Protein AF-A0A3M1EMV0-F1 (afdb_monomer)

Sequence (350 aa):
ATLHHLHGFPYIPGSSVKGLLHHFAEMEWMAETMAKLPEPTSLGEEPPEILKEAIEAASLVWTLFGSLVVERAKLKNGSLLGPKGPRERLTPWKERIKEEKLHEQEPWQGVYADLVRLLDTNRGAALTCFDAVPTKAAIQAGMLECDILNPHYPEYYRKEGAGISPSDTENPTPIYFLAVKPGVTFEFRFKLRDDDIHNGTPKNWSREALLEQVEAWLARALSEWGIGGKTSAGYGYFDPPHPVGQKGTPPGARKAKGTDPAGRMERKPPATPAEEARAILPPGLAPSELAQRIDRAPEYPEAVQREIARLFRVHYSQEVKKWRKKKEKPNVAKRLAWVERFSEGGEHDA

Secondary structure (DSSP, 8-state):
-EEPTTT--EEB-HHHHHHHHHHHIIIIITHHHHHH----SS--SS--HHHHHHHHHHHHHHHHHSSPPP-PPBPTTSPBPSS--HHHHHHHHHHHHHHTTGGGSTTHHHHHHHHHHHHH-----SEEEPPBEE-HHHHHH--EEEEEE--S-HHHHHSTTS-PPP-TTSPP--EEEEEEPTT--EE--EEE-HHHHTTTS-TT--HHHHHHHHHHHHHHHHHHT--SS-GGGT-S--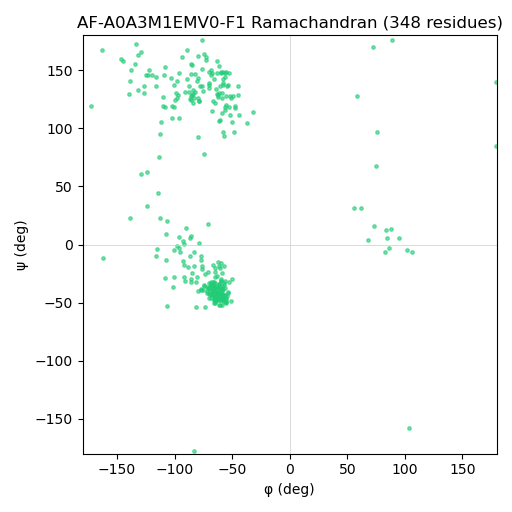PPPPPTTS-PPPP-----SS--S--------PPPHHHHHHHHS-TT--HHHHHHHHHHGGGS-HHHHHHHHHHHHHH-HHHHHHHHTTTTSHHHHHHHHHHHHHHSS-S---

Mean predicted aligned error: 16.43 Å

Radius of gyration: 32.44 Å; Cα contacts (8 Å, |Δi|>4): 393; chains: 1; bounding box: 50×83×92 Å

Solvent-accessible surface area (backbone atoms only — not comparable to full-atom values): 20887 Å² total; per-residue (Å²): 96,49,64,38,92,90,74,67,48,60,29,39,55,14,66,57,54,43,51,51,41,53,51,41,48,48,63,59,70,37,34,64,54,54,68,70,47,74,82,73,83,78,86,66,89,63,84,55,66,59,56,53,55,39,50,45,57,49,31,43,49,27,30,38,60,13,40,63,84,80,76,62,56,68,43,98,86,69,48,64,55,75,80,83,48,64,60,70,64,50,46,54,47,49,51,46,38,54,74,72,59,35,48,86,34,86,70,40,29,62,57,40,52,52,43,45,50,58,74,74,46,75,55,82,40,22,50,45,48,44,59,26,35,56,38,72,70,36,63,74,70,62,45,70,42,82,44,76,47,63,50,60,42,64,64,38,73,72,46,71,86,74,83,63,73,81,52,97,81,53,79,63,56,80,42,76,45,83,39,74,47,88,92,62,52,66,46,78,48,72,48,73,44,75,81,46,50,81,79,42,49,53,93,88,65,50,74,65,56,50,51,52,50,51,50,53,47,43,35,47,38,30,51,76,63,31,53,65,68,59,36,94,79,70,35,45,60,42,77,68,80,65,65,92,90,56,82,72,72,79,76,75,77,75,74,68,96,55,88,78,83,76,73,73,68,73,76,66,72,79,67,48,42,66,54,50,20,42,69,72,58,51,84,89,64,55,73,71,57,49,52,54,49,60,71,52,38,81,80,50,60,68,68,28,35,29,36,36,28,44,46,46,55,70,73,35,49,69,56,53,54,54,42,62,78,42,41,88,40,69,72,46,35,54,52,51,53,51,36,53,69,36,47,76,82,74,91,84,82,133

pLDDT: mean 80.77, std 17.33, range [25.69, 97.0]

Structure (mmCIF, N/CA/C/O backbone):
data_AF-A0A3M1EMV0-F1
#
_entry.id   AF-A0A3M1EMV0-F1
#
loop_
_atom_site.group_PDB
_atom_site.id
_atom_site.type_symbol
_atom_site.label_atom_id
_atom_site.label_alt_id
_atom_site.label_comp_id
_atom_site.label_asym_id
_atom_site.label_entity_id
_atom_site.label_seq_id
_atom_site.pdbx_PDB_ins_code
_atom_site.Cartn_x
_atom_site.Cartn_y
_atom_site.Cartn_z
_atom_site.occupancy
_atom_site.B_iso_or_equiv
_atom_site.auth_seq_id
_atom_site.auth_comp_id
_atom_site.auth_asym_id
_atom_site.auth_atom_id
_atom_site.pdbx_PDB_model_num
ATOM 1 N N . ALA A 1 1 ? -11.358 -2.757 9.753 1.00 63.75 1 ALA A N 1
ATOM 2 C CA . ALA A 1 1 ? -11.333 -4.217 9.957 1.00 63.75 1 ALA A CA 1
ATOM 3 C C . ALA A 1 1 ? -12.734 -4.765 9.729 1.00 63.75 1 ALA A C 1
ATOM 5 O O . ALA A 1 1 ? -13.696 -4.058 10.018 1.00 63.75 1 ALA A O 1
ATOM 6 N N . THR A 1 2 ? -12.839 -5.973 9.188 1.00 80.19 2 THR A N 1
ATOM 7 C CA . THR A 1 2 ? -14.110 -6.687 8.984 1.00 80.19 2 THR A CA 1
ATOM 8 C C . THR A 1 2 ? -14.322 -7.634 10.159 1.00 80.19 2 THR A C 1
ATOM 10 O O . THR A 1 2 ? -13.345 -8.131 10.710 1.00 80.19 2 THR A O 1
ATOM 13 N N . LEU A 1 3 ? -15.561 -7.892 10.576 1.00 85.06 3 LEU A N 1
ATOM 14 C CA . LEU A 1 3 ? -15.829 -8.884 11.621 1.00 85.06 3 LEU A CA 1
ATOM 15 C C . LEU A 1 3 ? -15.910 -10.286 11.012 1.00 85.06 3 LEU A C 1
ATOM 17 O O . LEU A 1 3 ? -16.589 -10.498 10.008 1.00 85.06 3 LEU A O 1
ATOM 21 N N . HIS A 1 4 ? -15.230 -11.249 11.629 1.00 85.56 4 HIS A N 1
ATOM 22 C CA . HIS A 1 4 ? -15.294 -12.647 11.235 1.00 85.56 4 HIS A CA 1
ATOM 23 C C . HIS A 1 4 ? -16.712 -13.177 11.460 1.00 85.56 4 HIS A C 1
ATOM 25 O O . HIS A 1 4 ? -17.206 -13.186 12.587 1.00 85.56 4 HIS A O 1
ATOM 31 N N . HIS A 1 5 ? -17.349 -13.666 10.399 1.00 82.94 5 HIS A N 1
ATOM 32 C CA . HIS A 1 5 ? -18.777 -13.992 10.386 1.00 82.94 5 HIS A CA 1
ATOM 33 C C . HIS A 1 5 ? -19.220 -15.012 11.455 1.00 82.94 5 HIS A C 1
ATOM 35 O O . HIS A 1 5 ? -20.326 -14.896 11.968 1.00 82.94 5 HIS A O 1
ATOM 41 N N . LEU A 1 6 ? -18.370 -15.982 11.825 1.00 85.19 6 LEU A N 1
ATOM 42 C CA . LEU A 1 6 ? -18.696 -16.976 12.869 1.00 85.19 6 LEU A CA 1
ATOM 43 C C . LEU A 1 6 ? -18.279 -16.577 14.284 1.00 85.19 6 LEU A C 1
ATOM 45 O O . LEU A 1 6 ? -18.886 -17.014 15.254 1.00 85.19 6 LEU A O 1
ATOM 49 N N . HIS A 1 7 ? -17.197 -15.814 14.413 1.00 83.81 7 HIS A N 1
ATOM 50 C CA . HIS A 1 7 ? -16.496 -15.653 15.691 1.00 83.81 7 HIS A CA 1
ATOM 51 C C . HIS A 1 7 ? -16.538 -14.216 16.210 1.00 83.81 7 HIS A C 1
ATOM 53 O O . HIS A 1 7 ? -16.127 -13.963 17.337 1.00 83.81 7 HIS A O 1
ATOM 59 N N . GLY A 1 8 ? -17.001 -13.267 15.393 1.00 84.62 8 GLY A N 1
ATOM 60 C CA . GLY A 1 8 ? -17.169 -11.869 15.772 1.00 84.62 8 GLY A CA 1
ATOM 61 C C . GLY A 1 8 ? -15.869 -11.106 16.034 1.00 84.62 8 GLY A C 1
ATOM 62 O O . GLY A 1 8 ? -15.935 -9.941 16.413 1.00 84.62 8 GLY A O 1
ATOM 63 N N . PHE A 1 9 ? -14.688 -11.707 15.837 1.00 88.38 9 PHE A N 1
ATOM 64 C CA . PHE A 1 9 ? -13.423 -10.987 15.979 1.00 88.38 9 PHE A CA 1
ATOM 65 C C . PHE A 1 9 ? -13.122 -10.142 14.730 1.00 88.38 9 PHE A C 1
ATOM 67 O O . PHE A 1 9 ? -13.410 -10.579 13.615 1.00 88.38 9 PHE A O 1
ATOM 74 N N . PRO A 1 10 ? -12.534 -8.945 14.875 1.00 91.56 10 PRO A N 1
ATOM 75 C CA . PRO A 1 10 ? -12.084 -8.140 13.758 1.00 91.56 10 PRO A CA 1
ATOM 76 C C . PRO A 1 10 ? -10.869 -8.794 13.095 1.00 91.56 10 PRO A C 1
ATOM 78 O O . PRO A 1 10 ? -9.926 -9.185 13.774 1.00 91.56 10 PRO A O 1
ATOM 81 N N . TYR A 1 11 ? -10.864 -8.866 11.771 1.00 93.25 11 TYR A N 1
ATOM 82 C CA . TYR A 1 11 ? -9.719 -9.277 10.965 1.00 93.25 11 TYR A CA 1
ATOM 83 C C . TYR A 1 11 ? -9.498 -8.288 9.816 1.00 93.25 11 TYR A C 1
ATOM 85 O O . TYR A 1 11 ? -10.371 -7.473 9.481 1.00 93.25 11 TYR A O 1
ATOM 93 N N . ILE A 1 12 ? -8.308 -8.330 9.224 1.00 94.62 12 ILE A N 1
ATOM 94 C CA . ILE A 1 12 ? -7.968 -7.543 8.039 1.00 94.62 12 ILE A CA 1
ATOM 95 C C . ILE A 1 12 ? -7.845 -8.514 6.865 1.00 94.62 12 ILE A C 1
ATOM 97 O O . ILE A 1 12 ? -6.995 -9.402 6.929 1.00 94.62 12 ILE A O 1
ATOM 101 N N . PRO A 1 13 ? -8.658 -8.367 5.805 1.00 95.00 13 PRO A N 1
ATOM 102 C CA . PRO A 1 13 ? -8.586 -9.262 4.659 1.00 95.00 13 PRO A CA 1
ATOM 103 C C . PRO A 1 13 ? -7.197 -9.271 4.016 1.00 95.00 13 PRO A C 1
ATOM 105 O O . PRO A 1 13 ? -6.598 -8.212 3.805 1.00 95.00 13 PRO A O 1
ATOM 108 N N . GLY A 1 14 ? -6.711 -10.448 3.626 1.00 94.81 14 GLY A N 1
ATOM 109 C CA . GLY A 1 14 ? -5.419 -10.601 2.954 1.00 94.81 14 GLY A CA 1
ATOM 110 C C . GLY A 1 14 ? -5.343 -9.825 1.636 1.00 94.81 14 GLY A C 1
ATOM 111 O O . GLY A 1 14 ? -4.287 -9.309 1.275 1.00 94.81 14 GLY A O 1
ATOM 112 N N . SER A 1 15 ? -6.477 -9.640 0.953 1.00 93.19 15 SER A N 1
ATOM 113 C CA . SER A 1 15 ? -6.584 -8.768 -0.223 1.00 93.19 15 SER A CA 1
ATOM 114 C C . SER A 1 15 ? -6.337 -7.293 0.106 1.00 93.19 15 SER A C 1
ATOM 116 O O . SER A 1 15 ? -5.680 -6.607 -0.674 1.00 93.19 15 SER A O 1
ATOM 118 N N . SER A 1 16 ? -6.798 -6.808 1.264 1.00 94.00 16 SER A N 1
ATOM 119 C CA . SER A 1 16 ? -6.518 -5.448 1.738 1.00 94.00 16 SER A CA 1
ATOM 120 C C . SER A 1 16 ? -5.042 -5.274 2.083 1.00 94.00 16 SER A C 1
ATOM 122 O O . SER A 1 16 ? -4.447 -4.271 1.700 1.00 94.00 16 SER A O 1
ATOM 124 N N . VAL A 1 17 ? -4.437 -6.268 2.745 1.00 95.44 17 VAL A N 1
ATOM 125 C CA . VAL A 1 17 ? -2.995 -6.271 3.048 1.00 95.44 17 VAL A CA 1
ATOM 126 C C . VAL A 1 17 ? -2.177 -6.236 1.757 1.00 95.44 17 VAL A C 1
ATOM 128 O O . VAL A 1 17 ? -1.282 -5.407 1.613 1.00 95.44 17 VAL A O 1
ATOM 131 N N . LYS A 1 18 ? -2.526 -7.087 0.786 1.00 94.75 18 LYS A N 1
ATOM 132 C CA . LYS A 1 18 ? -1.860 -7.130 -0.519 1.00 94.75 18 LYS A CA 1
ATOM 133 C C . LYS A 1 18 ? -2.026 -5.825 -1.294 1.00 94.75 18 LYS A C 1
ATOM 135 O O . LYS A 1 18 ? -1.063 -5.363 -1.891 1.00 94.75 18 LYS A O 1
ATOM 140 N N . GLY A 1 19 ? -3.222 -5.236 -1.285 1.00 92.75 19 GLY A N 1
ATOM 141 C CA . GLY A 1 19 ? -3.496 -3.960 -1.946 1.00 92.75 19 GLY A CA 1
ATOM 142 C C . GLY A 1 19 ? -2.676 -2.812 -1.360 1.00 92.75 19 GLY A C 1
ATOM 143 O O . GLY A 1 19 ? -2.064 -2.062 -2.116 1.00 92.75 19 GLY A O 1
ATOM 144 N N . LEU A 1 20 ? -2.601 -2.725 -0.026 1.00 93.62 20 LEU A N 1
ATOM 145 C CA . LEU A 1 20 ? -1.760 -1.747 0.667 1.00 93.62 20 LEU A CA 1
ATOM 146 C C . LEU A 1 20 ? -0.286 -1.911 0.280 1.00 93.62 20 LEU A C 1
ATOM 148 O O . LEU A 1 20 ? 0.353 -0.949 -0.133 1.00 93.62 20 LEU A O 1
ATOM 152 N N . LEU A 1 21 ? 0.230 -3.137 0.392 1.00 94.62 21 LEU A N 1
ATOM 153 C CA . LEU A 1 21 ? 1.616 -3.465 0.064 1.00 94.62 21 LEU A CA 1
ATOM 154 C C . LEU A 1 21 ? 1.970 -3.133 -1.384 1.00 94.62 21 LEU A C 1
ATOM 156 O O . LEU A 1 21 ? 3.014 -2.543 -1.639 1.00 94.62 21 LEU A O 1
ATOM 160 N N . HIS A 1 22 ? 1.096 -3.499 -2.320 1.00 93.81 22 HIS A N 1
ATOM 161 C CA . HIS A 1 22 ? 1.298 -3.242 -3.739 1.00 93.81 22 HIS A CA 1
ATOM 162 C C . HIS A 1 22 ? 1.362 -1.738 -4.021 1.00 93.81 22 HIS A C 1
ATOM 164 O O . HIS A 1 22 ? 2.284 -1.271 -4.683 1.00 93.81 22 HIS A O 1
ATOM 170 N N . HIS A 1 23 ? 0.426 -0.970 -3.456 1.00 91.38 23 HIS A N 1
ATOM 171 C CA . HIS A 1 23 ? 0.399 0.478 -3.633 1.00 91.38 23 HIS A CA 1
ATOM 172 C C . HIS A 1 23 ? 1.625 1.158 -3.005 1.00 91.38 23 HIS A C 1
ATOM 174 O O . HIS A 1 23 ? 2.228 2.033 -3.626 1.00 91.38 23 HIS A O 1
ATOM 180 N N . PHE A 1 24 ? 2.036 0.714 -1.814 1.00 93.00 24 PHE A N 1
ATOM 181 C CA . PHE A 1 24 ? 3.231 1.220 -1.140 1.00 93.00 24 PHE A CA 1
ATOM 182 C C . PHE A 1 24 ? 4.506 0.929 -1.943 1.00 93.00 24 PHE A C 1
ATOM 184 O O . PHE A 1 24 ? 5.337 1.817 -2.134 1.00 93.00 24 PHE A O 1
ATOM 191 N N . ALA A 1 25 ? 4.649 -0.291 -2.469 1.00 93.25 25 ALA A N 1
ATOM 192 C CA . ALA A 1 25 ? 5.806 -0.675 -3.272 1.00 93.25 25 ALA A CA 1
ATOM 193 C C . ALA A 1 25 ? 5.963 0.209 -4.526 1.00 93.25 25 ALA A C 1
ATOM 195 O O . ALA A 1 25 ? 7.070 0.595 -4.894 1.00 93.25 25 ALA A O 1
ATOM 196 N N . GLU A 1 26 ? 4.864 0.589 -5.170 1.00 91.50 26 GLU A N 1
ATOM 197 C CA . GLU A 1 26 ? 4.943 1.430 -6.364 1.00 91.50 26 GLU A CA 1
ATOM 198 C C . GLU A 1 26 ? 5.148 2.913 -6.083 1.00 91.50 26 GLU A C 1
ATOM 200 O O . GLU A 1 26 ? 5.864 3.580 -6.830 1.00 91.50 26 GLU A O 1
ATOM 205 N N . MET A 1 27 ? 4.486 3.447 -5.056 1.00 88.38 27 MET A N 1
ATOM 206 C CA . MET A 1 27 ? 4.477 4.893 -4.827 1.00 88.38 27 MET A CA 1
ATOM 207 C C . MET A 1 27 ? 5.591 5.364 -3.903 1.00 88.38 27 MET A C 1
ATOM 209 O O . MET A 1 27 ? 6.003 6.508 -4.033 1.00 88.38 27 MET A O 1
ATOM 213 N N . GLU A 1 28 ? 6.071 4.522 -2.986 1.00 88.69 28 GLU A N 1
ATOM 214 C CA . GLU A 1 28 ? 7.132 4.893 -2.039 1.00 88.69 28 GLU A CA 1
ATOM 215 C C . GLU A 1 28 ? 8.451 4.232 -2.411 1.00 88.69 28 GLU A C 1
ATOM 217 O O . GLU A 1 28 ? 9.461 4.908 -2.583 1.00 88.69 28 GLU A O 1
ATOM 222 N N . TRP A 1 29 ? 8.456 2.909 -2.586 1.00 86.88 29 TRP A N 1
ATOM 223 C CA . TRP A 1 29 ? 9.703 2.194 -2.861 1.00 86.88 29 TRP A CA 1
ATOM 224 C C . TRP A 1 29 ? 10.279 2.533 -4.239 1.00 86.88 29 TRP A C 1
ATOM 226 O O . TRP A 1 29 ? 11.465 2.829 -4.359 1.00 86.88 29 TRP A O 1
ATOM 236 N N . MET A 1 30 ? 9.445 2.547 -5.280 1.00 90.38 30 MET A N 1
ATOM 237 C CA . MET A 1 30 ? 9.899 2.897 -6.628 1.00 90.38 30 MET A CA 1
ATOM 238 C C . MET A 1 30 ? 9.953 4.408 -6.884 1.00 90.38 30 MET A C 1
ATOM 240 O O . MET A 1 30 ? 10.425 4.805 -7.950 1.00 90.38 30 MET A O 1
ATOM 244 N N . ALA A 1 31 ? 9.479 5.258 -5.962 1.00 88.31 31 ALA A N 1
ATOM 245 C CA . ALA A 1 31 ? 9.294 6.688 -6.223 1.00 88.31 31 ALA A CA 1
ATOM 246 C C . ALA A 1 31 ? 10.590 7.384 -6.635 1.00 88.31 31 ALA A C 1
ATOM 248 O O . ALA A 1 31 ? 10.596 8.129 -7.614 1.00 88.31 31 ALA A O 1
ATOM 249 N N . GLU A 1 32 ? 11.684 7.134 -5.915 1.00 88.88 32 GLU A N 1
ATOM 250 C CA . GLU A 1 32 ? 12.967 7.778 -6.192 1.00 88.88 32 GLU A CA 1
ATOM 251 C C . GLU A 1 32 ? 13.523 7.354 -7.558 1.00 88.88 32 GLU A C 1
ATOM 253 O O . GLU A 1 32 ? 13.847 8.209 -8.385 1.00 88.88 32 GLU A O 1
ATOM 258 N N . THR A 1 33 ? 13.571 6.046 -7.827 1.00 90.62 33 THR A N 1
ATOM 259 C CA . THR A 1 33 ? 14.022 5.485 -9.112 1.00 90.62 33 THR A CA 1
ATOM 260 C C . THR A 1 33 ? 13.188 6.028 -10.270 1.00 90.62 33 THR A C 1
ATOM 262 O O . THR A 1 33 ? 13.716 6.501 -11.275 1.00 90.62 33 THR A O 1
ATOM 265 N N . MET A 1 34 ? 11.866 6.038 -10.102 1.00 91.62 34 MET A N 1
ATOM 266 C CA . MET A 1 34 ? 10.928 6.510 -11.114 1.00 91.62 34 MET A CA 1
ATOM 267 C C . MET A 1 34 ? 10.988 8.026 -11.316 1.00 91.62 34 MET A C 1
ATOM 269 O O . MET A 1 34 ? 10.800 8.500 -12.436 1.00 91.62 34 MET A O 1
ATOM 273 N N . ALA A 1 35 ? 11.266 8.805 -10.270 1.00 89.44 35 ALA A N 1
ATOM 274 C CA . ALA A 1 35 ? 11.426 10.253 -10.373 1.00 89.44 35 ALA A CA 1
ATOM 275 C C . ALA A 1 35 ? 12.689 10.651 -11.148 1.00 89.44 35 ALA A C 1
ATOM 277 O O . ALA A 1 35 ? 12.659 11.655 -11.861 1.00 89.44 35 ALA A O 1
ATOM 278 N N . LYS A 1 36 ? 13.768 9.865 -11.031 1.00 91.94 36 LYS A N 1
ATOM 279 C CA . LYS A 1 36 ? 15.035 10.080 -11.748 1.00 91.94 36 LYS A CA 1
ATOM 280 C C . LYS A 1 36 ? 14.977 9.675 -13.224 1.00 91.94 36 LYS A C 1
ATOM 282 O O . LYS A 1 36 ? 15.798 10.159 -13.998 1.00 91.94 36 LYS A O 1
ATOM 287 N N . LEU A 1 37 ? 14.033 8.817 -13.620 1.00 93.62 37 LEU A N 1
ATOM 288 C CA . LEU A 1 37 ? 13.864 8.383 -15.008 1.00 93.62 37 LEU A CA 1
ATOM 289 C C . LEU A 1 37 ? 13.386 9.557 -15.891 1.00 93.62 37 LEU A C 1
ATOM 291 O O . LEU A 1 37 ? 12.269 10.049 -15.681 1.00 93.62 37 LEU A O 1
ATOM 295 N N . PRO A 1 38 ? 14.189 10.015 -16.874 1.00 92.50 38 PRO A N 1
ATOM 296 C CA . PRO A 1 38 ? 13.786 11.100 -17.760 1.00 92.50 38 PRO A CA 1
ATOM 297 C C . PRO A 1 38 ? 12.750 10.635 -18.793 1.00 92.50 38 PRO A C 1
ATOM 299 O O . PRO A 1 38 ? 12.573 9.441 -19.041 1.00 92.50 38 PRO A O 1
ATOM 302 N N . GLU A 1 39 ? 12.076 11.598 -19.420 1.00 92.69 39 GLU A N 1
ATOM 303 C CA . GLU A 1 39 ? 11.240 11.327 -20.593 1.00 92.69 39 GLU A CA 1
ATOM 304 C C . GLU A 1 39 ? 12.138 10.975 -21.802 1.00 92.69 39 GLU A C 1
ATOM 306 O O . GLU A 1 39 ? 13.158 11.640 -22.016 1.00 92.69 39 GLU A O 1
ATOM 311 N N . PRO A 1 40 ? 11.783 9.961 -22.610 1.00 92.69 40 PRO A N 1
ATOM 312 C CA . PRO A 1 40 ? 12.602 9.505 -23.730 1.00 92.69 40 PRO A CA 1
ATOM 313 C C . PRO A 1 40 ? 12.427 10.412 -24.957 1.00 92.69 40 PRO A C 1
ATOM 315 O O . PRO A 1 40 ? 11.523 10.224 -25.778 1.00 92.69 40 PRO A O 1
ATOM 318 N N . THR A 1 41 ? 13.296 11.418 -25.078 1.00 88.38 41 THR A N 1
ATOM 319 C CA . THR A 1 41 ? 13.307 12.363 -26.208 1.00 88.38 41 THR A CA 1
ATOM 320 C C . THR A 1 41 ? 14.017 11.803 -27.440 1.00 88.38 41 THR A C 1
ATOM 322 O O . THR A 1 41 ? 13.422 11.781 -28.513 1.00 88.38 41 THR A O 1
ATOM 325 N N . SER A 1 42 ? 15.259 11.344 -27.286 1.00 84.50 42 SER A N 1
ATOM 326 C CA . SER A 1 42 ? 16.059 10.688 -28.329 1.00 84.50 42 SER A CA 1
ATOM 327 C C . SER A 1 42 ? 16.816 9.515 -27.723 1.00 84.50 42 SER A C 1
ATOM 329 O O . SER A 1 42 ? 17.487 9.697 -26.700 1.00 84.50 42 SER A O 1
ATOM 331 N N . LEU A 1 43 ? 16.721 8.336 -28.333 1.00 90.19 43 LEU A N 1
ATOM 332 C CA . LEU A 1 43 ? 17.426 7.153 -27.849 1.00 90.19 43 LEU A CA 1
ATOM 333 C C . LEU A 1 43 ? 18.840 7.089 -28.439 1.00 90.19 43 LEU A C 1
ATOM 335 O O . LEU A 1 43 ? 19.062 7.377 -29.612 1.00 90.19 43 LEU A O 1
ATOM 339 N N . GLY A 1 44 ? 19.815 6.769 -27.588 1.00 88.94 44 GLY A N 1
ATOM 340 C CA . GLY A 1 44 ? 21.188 6.506 -28.013 1.00 88.94 44 GLY A CA 1
ATOM 341 C C . GLY A 1 44 ? 21.369 5.069 -28.500 1.00 88.94 44 GLY A C 1
ATOM 342 O O . GLY A 1 44 ? 20.434 4.269 -28.500 1.00 88.94 44 GLY A O 1
ATOM 343 N N . GLU A 1 45 ? 22.606 4.721 -28.856 1.00 88.19 45 GLU A N 1
ATOM 344 C CA . GLU A 1 45 ? 22.968 3.348 -29.238 1.00 88.19 45 GLU A CA 1
ATOM 345 C C . GLU A 1 45 ? 22.729 2.354 -28.088 1.00 88.19 45 GLU A C 1
ATOM 347 O O . GLU A 1 45 ? 22.279 1.235 -28.325 1.00 88.19 45 GLU A O 1
ATOM 352 N N . GLU A 1 46 ? 22.929 2.785 -26.836 1.00 93.31 46 GLU A N 1
ATOM 353 C CA . GLU A 1 46 ? 22.742 1.955 -25.644 1.00 93.31 46 GLU A CA 1
ATOM 354 C C . GLU A 1 46 ? 21.612 2.455 -24.716 1.00 93.31 46 GLU A C 1
ATOM 356 O O . GLU A 1 46 ? 21.447 3.666 -24.523 1.00 93.31 46 GLU A O 1
ATOM 361 N N . PRO A 1 47 ? 20.858 1.535 -24.079 1.00 94.19 47 PRO A N 1
ATOM 362 C CA . PRO A 1 47 ? 19.889 1.857 -23.047 1.00 94.19 47 PRO A CA 1
ATOM 363 C C . PRO A 1 47 ? 20.569 2.468 -21.822 1.00 94.19 47 PRO A C 1
ATOM 365 O O . PRO A 1 47 ? 21.509 1.868 -21.290 1.00 94.19 47 PRO A O 1
ATOM 368 N N . PRO A 1 48 ? 20.077 3.615 -21.323 1.00 94.75 48 PRO A N 1
ATOM 369 C CA . PRO A 1 48 ? 20.685 4.275 -20.182 1.00 94.75 48 PRO A CA 1
ATOM 370 C C . PRO A 1 48 ? 20.487 3.446 -18.914 1.00 94.75 48 PRO A C 1
ATOM 372 O O . PRO A 1 48 ? 19.439 2.830 -18.711 1.00 94.75 48 PRO A O 1
ATOM 375 N N . GLU A 1 49 ? 21.470 3.484 -18.019 1.00 93.75 49 GLU A N 1
ATOM 376 C CA . GLU A 1 49 ? 21.466 2.627 -16.829 1.00 93.75 49 GLU A CA 1
ATOM 377 C C . GLU A 1 49 ? 20.275 2.889 -15.906 1.00 93.75 49 GLU A C 1
ATOM 379 O O . GLU A 1 49 ? 19.666 1.954 -15.395 1.00 93.75 49 GLU A O 1
ATOM 384 N N . ILE A 1 50 ? 19.829 4.145 -15.825 1.00 94.56 50 ILE A N 1
ATOM 385 C CA . ILE A 1 50 ? 18.631 4.527 -15.069 1.00 94.56 50 ILE A CA 1
ATOM 386 C C . ILE A 1 50 ? 17.352 3.827 -15.564 1.00 94.56 50 ILE A C 1
ATOM 388 O O . ILE A 1 50 ? 16.452 3.550 -14.773 1.00 94.56 50 ILE A O 1
ATOM 392 N N . LEU A 1 51 ? 17.254 3.517 -16.865 1.00 95.50 51 LEU A N 1
ATOM 393 C CA . LEU A 1 51 ? 16.124 2.761 -17.409 1.00 95.50 51 LEU A CA 1
ATOM 394 C C . LEU A 1 51 ? 16.199 1.297 -16.978 1.00 95.50 51 LEU A C 1
ATOM 396 O O . LEU A 1 51 ? 15.175 0.724 -16.612 1.00 95.50 51 LEU A O 1
ATOM 400 N N . LYS A 1 52 ? 17.397 0.702 -16.993 1.00 93.50 52 LYS A N 1
ATOM 401 C CA . LYS A 1 52 ? 17.602 -0.683 -16.550 1.00 93.50 52 LYS A CA 1
ATOM 402 C C . LYS A 1 52 ? 17.271 -0.824 -15.065 1.00 93.50 52 LYS A C 1
ATOM 404 O O . LYS A 1 52 ? 16.468 -1.681 -14.714 1.00 93.50 52 LYS A O 1
ATOM 409 N N . GLU A 1 53 ? 17.761 0.088 -14.225 1.00 93.12 53 GLU A N 1
ATOM 410 C CA . GLU A 1 53 ? 17.420 0.154 -12.795 1.00 93.12 53 GLU A CA 1
ATOM 411 C C . GLU A 1 53 ? 15.902 0.282 -12.569 1.00 93.12 53 GLU A C 1
ATOM 413 O O . GLU A 1 53 ? 15.320 -0.406 -11.725 1.00 93.12 53 GLU A O 1
ATOM 418 N N . ALA A 1 54 ? 15.227 1.131 -13.353 1.00 94.75 54 ALA A N 1
ATOM 419 C CA . ALA A 1 54 ? 13.777 1.294 -13.277 1.00 94.75 54 ALA A CA 1
ATOM 420 C C . ALA A 1 54 ? 13.016 0.017 -13.682 1.00 94.75 54 ALA A C 1
ATOM 422 O O . ALA A 1 54 ? 12.023 -0.335 -13.038 1.00 94.75 54 ALA A O 1
ATOM 423 N N . ILE A 1 55 ? 13.480 -0.690 -14.718 1.00 94.00 55 ILE A N 1
ATOM 424 C CA . ILE A 1 55 ? 12.917 -1.970 -15.176 1.00 94.00 55 ILE A CA 1
ATOM 425 C C . ILE A 1 55 ? 13.152 -3.079 -14.148 1.00 94.00 55 ILE A C 1
ATOM 427 O O . ILE A 1 55 ? 12.248 -3.883 -13.910 1.00 94.00 55 ILE A O 1
ATOM 431 N N . GLU A 1 56 ? 14.320 -3.125 -13.509 1.00 91.88 56 GLU A N 1
ATOM 432 C CA . GLU A 1 56 ? 14.619 -4.088 -12.446 1.00 91.88 56 GLU A CA 1
ATOM 433 C C . GLU A 1 56 ? 13.707 -3.876 -11.233 1.00 91.88 56 GLU A C 1
ATOM 435 O O . GLU A 1 56 ? 13.065 -4.823 -10.765 1.00 91.88 56 GLU A O 1
ATOM 440 N N . ALA A 1 57 ? 13.566 -2.626 -10.776 1.00 92.19 57 ALA A N 1
ATOM 441 C CA . ALA A 1 57 ? 12.657 -2.276 -9.686 1.00 92.19 57 ALA A CA 1
ATOM 442 C C . ALA A 1 57 ? 11.196 -2.623 -10.028 1.00 92.19 57 ALA A C 1
ATOM 444 O O . ALA A 1 57 ? 10.484 -3.218 -9.216 1.00 92.19 57 ALA A O 1
ATOM 445 N N . ALA A 1 58 ? 10.758 -2.317 -11.254 1.00 92.75 58 ALA A N 1
ATOM 446 C CA . ALA A 1 58 ? 9.424 -2.668 -11.734 1.00 92.75 58 ALA A CA 1
ATOM 447 C C . ALA A 1 58 ? 9.224 -4.187 -11.849 1.00 92.75 58 ALA A C 1
ATOM 449 O O . ALA A 1 58 ? 8.150 -4.691 -11.525 1.00 92.75 58 ALA A O 1
ATOM 450 N N . SER A 1 59 ? 10.255 -4.930 -12.256 1.00 91.12 59 SER A N 1
ATOM 451 C CA . SER A 1 59 ? 10.221 -6.393 -12.348 1.00 91.12 59 SER A CA 1
ATOM 452 C C . SER A 1 59 ? 10.072 -7.057 -10.990 1.00 91.12 59 SER A C 1
ATOM 454 O O . SER A 1 59 ? 9.339 -8.041 -10.884 1.00 91.12 59 SER A O 1
ATOM 456 N N . LEU A 1 60 ? 10.687 -6.501 -9.944 1.00 90.62 60 LEU A N 1
ATOM 457 C CA . LEU A 1 60 ? 10.499 -6.963 -8.570 1.00 90.62 60 LEU A CA 1
ATOM 458 C C . LEU A 1 60 ? 9.031 -6.841 -8.131 1.00 90.62 60 LEU A C 1
ATOM 460 O O . LEU A 1 60 ? 8.422 -7.818 -7.688 1.00 90.62 60 LEU A O 1
ATOM 464 N N . VAL A 1 61 ? 8.440 -5.655 -8.306 1.00 92.25 61 VAL A N 1
ATOM 465 C CA . VAL A 1 61 ? 7.041 -5.388 -7.933 1.00 92.25 61 VAL A CA 1
ATOM 466 C C . VAL A 1 61 ? 6.083 -6.231 -8.772 1.00 92.25 61 VAL A C 1
ATOM 468 O O . VAL A 1 61 ? 5.249 -6.953 -8.223 1.00 92.25 61 VAL A O 1
ATOM 471 N N . TRP A 1 62 ? 6.256 -6.243 -10.093 1.00 91.44 62 TRP A N 1
ATOM 472 C CA . TRP A 1 62 ? 5.449 -7.062 -10.995 1.00 91.44 62 TRP A CA 1
ATOM 473 C C . TRP A 1 62 ? 5.550 -8.558 -10.659 1.00 91.44 62 TRP A C 1
ATOM 475 O O . TRP A 1 62 ? 4.556 -9.280 -10.712 1.00 91.44 62 TRP A O 1
ATOM 485 N N . THR A 1 63 ? 6.719 -9.039 -10.231 1.00 89.19 63 THR A N 1
ATOM 486 C CA . THR A 1 63 ? 6.904 -10.430 -9.795 1.00 89.19 63 THR A CA 1
ATOM 487 C C . THR A 1 63 ? 6.083 -10.745 -8.554 1.00 89.19 63 THR A C 1
ATOM 489 O O . THR A 1 63 ? 5.367 -11.756 -8.531 1.00 89.19 63 THR A O 1
ATOM 492 N N . LEU A 1 64 ? 6.159 -9.881 -7.540 1.00 91.31 64 LEU A N 1
ATOM 493 C CA . LEU A 1 64 ? 5.467 -10.063 -6.267 1.00 91.31 64 LEU A CA 1
ATOM 494 C C . LEU A 1 64 ? 3.951 -9.946 -6.422 1.00 91.31 64 LEU A C 1
ATOM 496 O O . LEU A 1 64 ? 3.226 -10.774 -5.871 1.00 91.31 64 LEU A O 1
ATOM 500 N N . PHE A 1 65 ? 3.466 -8.976 -7.198 1.00 92.19 65 PHE A N 1
ATOM 501 C CA . PHE A 1 65 ? 2.044 -8.623 -7.245 1.00 92.19 65 PHE A CA 1
ATOM 502 C C . PHE A 1 65 ? 1.315 -9.054 -8.522 1.00 92.19 65 PHE A C 1
ATOM 504 O O . PHE A 1 65 ? 0.086 -9.118 -8.512 1.00 92.19 65 PHE A O 1
ATOM 511 N N . GLY A 1 66 ? 2.047 -9.448 -9.566 1.00 90.12 66 GLY A N 1
ATOM 512 C CA . GLY A 1 66 ? 1.523 -9.979 -10.832 1.00 90.12 66 GLY A CA 1
ATOM 513 C C . GLY A 1 66 ? 1.165 -8.923 -11.882 1.00 90.12 66 GLY A C 1
ATOM 514 O O . GLY A 1 66 ? 0.754 -9.277 -12.986 1.00 90.12 66 GLY A O 1
ATOM 515 N N . SER A 1 67 ? 1.301 -7.647 -11.539 1.00 90.69 67 SER A N 1
ATOM 516 C CA . SER A 1 67 ? 0.960 -6.494 -12.373 1.00 90.69 67 SER A CA 1
ATOM 517 C C . SER A 1 67 ? 1.646 -5.252 -11.810 1.00 90.69 67 SER A C 1
ATOM 519 O O . SER A 1 67 ? 2.072 -5.287 -10.658 1.00 90.69 67 SER A O 1
ATOM 521 N N . LEU A 1 68 ? 1.658 -4.160 -12.573 1.00 89.81 68 LEU A N 1
ATOM 522 C CA . LEU A 1 68 ? 1.849 -2.814 -12.030 1.00 89.81 68 LEU A CA 1
ATOM 523 C C . LEU A 1 68 ? 0.474 -2.122 -11.913 1.00 89.81 68 LEU A C 1
ATOM 525 O O . LEU A 1 68 ? -0.353 -2.277 -12.819 1.00 89.81 68 LEU A O 1
ATOM 529 N N . VAL A 1 69 ? 0.193 -1.412 -10.815 1.00 73.88 69 VAL A N 1
ATOM 530 C CA . VAL A 1 69 ? -1.099 -0.761 -10.535 1.00 73.88 69 VAL A CA 1
ATOM 531 C C . VAL A 1 69 ? -1.456 0.233 -11.639 1.00 73.88 69 VAL A C 1
ATOM 533 O O . VAL A 1 69 ? -0.624 0.930 -12.225 1.00 73.88 69 VAL A O 1
ATOM 536 N N . VAL A 1 70 ? -2.755 0.261 -11.933 1.00 64.88 70 VAL A N 1
ATOM 537 C CA . VAL A 1 70 ? -3.360 0.975 -13.051 1.00 64.88 70 VAL A CA 1
ATOM 538 C C . VAL A 1 70 ? -3.968 2.294 -12.577 1.00 64.88 70 VAL A C 1
ATOM 540 O O . VAL A 1 70 ? -4.838 2.303 -11.714 1.00 64.88 70 VAL A O 1
ATOM 543 N N . GLU A 1 71 ? -3.514 3.359 -13.237 1.00 62.19 71 GLU A N 1
ATOM 544 C CA . GLU A 1 71 ? -4.111 4.689 -13.410 1.00 62.19 71 GLU A CA 1
ATOM 545 C C . GLU A 1 71 ? -4.439 5.531 -12.169 1.00 62.19 71 GLU A C 1
ATOM 547 O O . GLU A 1 71 ? -5.176 5.167 -11.256 1.00 62.19 71 GLU A O 1
ATOM 552 N N . ARG A 1 72 ? -3.938 6.768 -12.212 1.00 74.94 72 ARG A N 1
ATOM 553 C CA . ARG A 1 72 ? -4.295 7.832 -11.277 1.00 74.94 72 ARG A CA 1
ATOM 554 C C . ARG A 1 72 ? -5.789 8.141 -11.327 1.00 74.94 72 ARG A C 1
ATOM 556 O O . ARG A 1 72 ? -6.419 8.115 -12.385 1.00 74.94 72 ARG A O 1
ATOM 563 N N . ALA A 1 73 ? -6.335 8.544 -10.183 1.00 70.69 73 ALA A N 1
ATOM 564 C CA . ALA A 1 73 ? -7.699 9.047 -10.119 1.00 70.69 73 ALA A CA 1
ATOM 565 C C . ALA A 1 73 ? -7.857 10.273 -11.036 1.00 70.69 73 ALA A C 1
ATOM 567 O O . ALA A 1 73 ? -7.105 11.246 -10.927 1.00 70.69 73 ALA A O 1
ATOM 568 N N . LYS A 1 74 ? -8.847 10.229 -11.934 1.00 77.94 74 LYS A N 1
ATOM 569 C CA . LYS A 1 74 ? -9.238 11.374 -12.765 1.00 77.94 74 LYS A CA 1
ATOM 570 C C . LYS A 1 74 ? -10.086 12.334 -11.937 1.00 77.94 74 LYS A C 1
ATOM 572 O O . LYS A 1 74 ? -11.119 11.955 -11.388 1.00 77.94 74 LYS A O 1
ATOM 577 N N . LEU A 1 75 ? -9.655 13.586 -11.863 1.00 77.12 75 LEU A N 1
ATOM 578 C CA . LEU A 1 75 ? -10.428 14.688 -11.307 1.00 77.12 75 LEU A CA 1
ATOM 579 C C . LEU A 1 75 ? -11.568 15.072 -12.262 1.00 77.12 75 LEU A C 1
ATOM 581 O O . LEU A 1 75 ? -11.541 14.764 -13.454 1.00 77.12 75 LEU A O 1
ATOM 585 N N . LYS A 1 76 ? -12.576 15.790 -11.747 1.00 77.19 76 LYS A N 1
ATOM 586 C CA . LYS A 1 76 ? -13.757 16.222 -12.527 1.00 77.19 76 LYS A CA 1
ATOM 587 C C . LYS A 1 76 ? -13.402 17.092 -13.743 1.00 77.19 76 LYS A C 1
ATOM 589 O O . LYS A 1 76 ? -14.158 17.134 -14.703 1.00 77.19 76 LYS A O 1
ATOM 594 N N . ASN A 1 77 ? -12.254 17.766 -13.709 1.00 78.06 77 ASN A N 1
ATOM 595 C CA . ASN A 1 77 ? -11.706 18.566 -14.809 1.00 78.06 77 ASN A CA 1
ATOM 596 C C . ASN A 1 77 ? -10.864 17.739 -15.809 1.00 78.06 77 ASN A C 1
ATOM 598 O O . ASN A 1 77 ? -10.236 18.315 -16.693 1.00 78.06 77 ASN A O 1
ATOM 602 N N . GLY A 1 78 ? -10.806 16.413 -15.652 1.00 76.25 78 GLY A N 1
ATOM 603 C CA . GLY A 1 78 ? -10.034 15.501 -16.495 1.00 76.25 78 GLY A CA 1
ATOM 604 C C . GLY A 1 78 ? -8.551 15.377 -16.134 1.00 76.25 78 GLY A C 1
ATOM 605 O O . GLY A 1 78 ? -7.880 14.515 -16.702 1.00 76.25 78 GLY A O 1
ATOM 606 N N . SER A 1 79 ? -8.021 16.176 -15.198 1.00 78.81 79 SER A N 1
ATOM 607 C CA . SER A 1 79 ? -6.624 16.038 -14.778 1.00 78.81 79 SER A CA 1
ATOM 608 C C . SER A 1 79 ? -6.432 14.839 -13.847 1.00 78.81 79 SER A C 1
ATOM 610 O O . SER A 1 79 ? -7.344 14.417 -13.140 1.00 78.81 79 SER A O 1
ATOM 612 N N . LEU A 1 80 ? -5.237 14.253 -13.860 1.00 81.69 80 LEU A N 1
ATOM 613 C CA . LEU A 1 80 ? -4.903 13.093 -13.037 1.00 81.69 80 LEU A CA 1
ATOM 614 C C . LEU A 1 80 ? -4.315 13.543 -11.695 1.00 81.69 80 LEU A C 1
ATOM 616 O O . LEU A 1 80 ? -3.414 14.384 -11.661 1.00 81.69 80 LEU A O 1
ATOM 620 N N . LEU A 1 81 ? -4.823 12.984 -10.596 1.00 78.12 81 LEU A N 1
ATOM 621 C CA . LEU A 1 81 ? -4.385 13.300 -9.238 1.00 78.12 81 LEU A CA 1
ATOM 622 C C . LEU A 1 81 ? -3.119 12.515 -8.863 1.00 78.12 81 LEU A C 1
ATOM 624 O O . LEU A 1 81 ? -3.082 11.296 -9.004 1.00 78.12 81 LEU A O 1
ATOM 628 N N . GLY A 1 82 ? -2.116 13.207 -8.320 1.00 75.56 82 GLY A N 1
ATOM 629 C CA . GLY A 1 82 ? -0.890 12.593 -7.796 1.00 75.56 82 GLY A CA 1
ATOM 630 C C . GLY A 1 82 ? 0.232 12.416 -8.831 1.00 75.56 82 GLY A C 1
ATOM 631 O O . GLY A 1 82 ? 0.056 12.747 -10.010 1.00 75.56 82 GLY A O 1
ATOM 632 N N . PRO A 1 83 ? 1.414 11.943 -8.400 1.00 80.81 83 PRO A N 1
ATOM 633 C CA . PRO A 1 83 ? 2.567 11.731 -9.275 1.00 80.81 83 PRO A CA 1
ATOM 634 C C . PRO A 1 83 ? 2.344 10.559 -10.244 1.00 80.81 83 PRO A C 1
ATOM 636 O O . PRO A 1 83 ? 1.665 9.595 -9.903 1.00 80.81 83 PRO A O 1
ATOM 639 N N . LYS A 1 84 ? 2.937 10.625 -11.449 1.00 85.56 84 LYS A N 1
ATOM 640 C CA . LYS A 1 84 ? 2.919 9.511 -12.418 1.00 85.56 84 LYS A CA 1
ATOM 641 C C . LYS A 1 84 ? 3.487 8.241 -11.773 1.00 85.56 84 LYS A C 1
ATOM 643 O O . LYS A 1 84 ? 4.620 8.279 -11.281 1.00 85.56 84 LYS A O 1
ATOM 648 N N . GLY A 1 85 ? 2.737 7.143 -11.845 1.00 86.81 85 GLY A N 1
ATOM 649 C CA . GLY A 1 85 ? 3.186 5.831 -11.373 1.00 86.81 85 GLY A CA 1
ATOM 650 C C . GLY A 1 85 ? 4.182 5.143 -12.322 1.00 86.81 85 GLY A C 1
ATOM 651 O O . GLY A 1 85 ? 4.435 5.643 -13.425 1.00 86.81 85 GLY A O 1
ATOM 652 N N . PRO A 1 86 ? 4.715 3.968 -11.935 1.00 90.88 86 PRO A N 1
ATOM 653 C CA . PRO A 1 86 ? 5.669 3.193 -12.734 1.00 90.88 86 PRO A CA 1
ATOM 654 C C . PRO A 1 86 ? 5.220 2.948 -14.178 1.00 90.88 86 PRO A C 1
ATOM 656 O O . PRO A 1 86 ? 5.954 3.228 -15.125 1.00 90.88 86 PRO A O 1
ATOM 659 N N . ARG A 1 87 ? 3.973 2.494 -14.361 1.00 91.25 87 ARG A N 1
ATOM 660 C CA . ARG A 1 87 ? 3.400 2.214 -15.684 1.00 91.25 87 ARG A CA 1
ATOM 661 C C . ARG A 1 87 ? 3.402 3.452 -16.588 1.00 91.25 87 ARG A C 1
ATOM 663 O O . ARG A 1 87 ? 3.826 3.369 -17.738 1.00 91.25 87 ARG A O 1
ATOM 670 N N . GLU A 1 88 ? 2.960 4.600 -16.071 1.00 89.69 88 GLU A N 1
ATOM 671 C CA . GLU A 1 88 ? 2.903 5.867 -16.820 1.00 89.69 88 GLU A CA 1
ATOM 672 C C . GLU A 1 88 ? 4.291 6.382 -17.215 1.00 89.69 88 GLU A C 1
ATOM 674 O O . GLU A 1 88 ? 4.416 7.083 -18.215 1.00 89.69 88 GLU A O 1
ATOM 679 N N . ARG A 1 89 ? 5.327 6.056 -16.436 1.00 92.38 89 ARG A N 1
ATOM 680 C CA . ARG A 1 89 ? 6.706 6.479 -16.710 1.00 92.38 89 ARG A CA 1
ATOM 681 C C . ARG A 1 89 ? 7.439 5.548 -17.667 1.00 92.38 89 ARG A C 1
ATOM 683 O O . ARG A 1 89 ? 8.251 6.019 -18.448 1.00 92.38 89 ARG A O 1
ATOM 690 N N . LEU A 1 90 ? 7.132 4.252 -17.645 1.00 94.94 90 LEU A N 1
ATOM 691 C CA . LEU A 1 90 ? 7.748 3.262 -18.534 1.00 94.94 90 LEU A CA 1
ATOM 692 C C . LEU A 1 90 ? 7.064 3.174 -19.909 1.00 94.94 90 LEU A C 1
ATOM 694 O O . LEU A 1 90 ? 7.695 2.777 -20.887 1.00 94.94 90 LEU A O 1
ATOM 698 N N . THR A 1 91 ? 5.787 3.557 -20.014 1.00 94.81 91 THR A N 1
ATOM 699 C CA . THR A 1 91 ? 5.037 3.495 -21.284 1.00 94.81 91 THR A CA 1
ATOM 700 C C . THR A 1 91 ? 5.677 4.327 -22.405 1.00 94.81 91 THR A C 1
ATOM 702 O O . THR A 1 91 ? 5.906 3.751 -23.472 1.00 94.81 91 THR A O 1
ATOM 705 N N . PRO A 1 92 ? 6.070 5.601 -22.186 1.00 95.81 92 PRO A N 1
ATOM 706 C CA . PRO A 1 92 ? 6.744 6.395 -23.215 1.00 95.81 92 PRO A CA 1
ATOM 707 C C . PRO A 1 92 ? 8.034 5.748 -23.734 1.00 95.81 92 PRO A C 1
ATOM 709 O O . PRO A 1 92 ? 8.341 5.844 -24.919 1.00 95.81 92 PRO A O 1
ATOM 712 N N . TRP A 1 93 ? 8.780 5.048 -22.870 1.00 97.00 93 TRP A N 1
ATOM 713 C CA . TRP A 1 93 ? 10.001 4.339 -23.270 1.00 97.00 93 TRP A CA 1
ATOM 714 C C . TRP A 1 93 ? 9.687 3.186 -24.216 1.00 97.00 93 TRP A C 1
ATOM 716 O O . TRP A 1 93 ? 10.304 3.075 -25.274 1.00 97.00 93 TRP A O 1
ATOM 726 N N . LYS A 1 94 ? 8.678 2.370 -23.886 1.00 96.38 94 LYS A N 1
ATOM 727 C CA . LYS A 1 94 ? 8.220 1.284 -24.764 1.00 96.38 94 LYS A CA 1
ATOM 728 C C . LYS A 1 94 ? 7.786 1.820 -26.132 1.00 96.38 94 LYS A C 1
ATOM 730 O O . LYS A 1 94 ? 8.131 1.239 -27.159 1.00 96.38 94 LYS A O 1
ATOM 735 N N . GLU A 1 95 ? 7.025 2.911 -26.150 1.00 96.31 95 GLU A N 1
ATOM 736 C CA . GLU A 1 95 ? 6.529 3.530 -27.385 1.00 96.31 95 GLU A CA 1
ATOM 737 C C . GLU A 1 95 ? 7.676 4.074 -28.242 1.00 96.31 95 GLU A C 1
ATOM 739 O O . GLU A 1 95 ? 7.782 3.707 -29.413 1.00 96.31 95 GLU A O 1
ATOM 744 N N . ARG A 1 96 ? 8.599 4.839 -27.647 1.00 95.94 96 ARG A N 1
ATOM 745 C CA . ARG A 1 96 ? 9.754 5.415 -28.351 1.00 95.94 96 ARG A CA 1
ATOM 746 C C . ARG A 1 96 ? 10.664 4.348 -28.967 1.00 95.94 96 ARG A C 1
ATOM 748 O O . ARG A 1 96 ? 11.023 4.464 -30.135 1.00 95.94 96 ARG A O 1
ATOM 755 N N . ILE A 1 97 ? 10.987 3.281 -28.227 1.00 96.19 97 ILE A N 1
ATOM 756 C CA . ILE A 1 97 ? 11.816 2.164 -28.730 1.00 96.19 97 ILE A CA 1
ATOM 757 C C . ILE A 1 97 ? 11.165 1.503 -29.957 1.00 96.19 97 ILE A C 1
ATOM 759 O O . ILE A 1 97 ? 11.849 1.098 -30.904 1.00 96.19 97 ILE A O 1
ATOM 763 N N . LYS A 1 98 ? 9.830 1.397 -29.958 1.00 95.81 98 LYS A N 1
ATOM 764 C CA . LYS A 1 98 ? 9.073 0.859 -31.091 1.00 95.81 98 LYS A CA 1
ATOM 765 C C . LYS A 1 98 ? 9.096 1.811 -32.288 1.00 95.81 98 LYS A C 1
ATOM 767 O O . LYS A 1 98 ? 9.330 1.356 -33.406 1.00 95.81 98 LYS A O 1
ATOM 772 N N . GLU A 1 99 ? 8.868 3.104 -32.059 1.00 95.25 99 GLU A N 1
ATOM 773 C CA . GLU A 1 99 ? 8.872 4.149 -33.095 1.00 95.25 99 GLU A CA 1
ATOM 774 C C . GLU A 1 99 ? 10.222 4.252 -33.815 1.00 95.25 99 GLU A C 1
ATOM 776 O O . GLU A 1 99 ? 10.259 4.301 -35.044 1.00 95.25 99 GLU A O 1
ATOM 781 N N . GLU A 1 100 ? 11.328 4.208 -33.067 1.00 94.56 100 GLU A N 1
ATOM 782 C CA . GLU A 1 100 ? 12.692 4.243 -33.616 1.00 94.56 100 GLU A CA 1
ATOM 783 C C . GLU A 1 100 ? 13.162 2.887 -34.182 1.00 94.56 100 GLU A C 1
ATOM 785 O O . GLU A 1 100 ? 14.282 2.773 -34.673 1.00 94.56 100 GLU A O 1
ATOM 790 N N . LYS A 1 101 ? 12.309 1.849 -34.157 1.00 94.56 101 LYS A N 1
ATOM 791 C CA . LYS A 1 101 ? 12.615 0.484 -34.639 1.00 94.56 101 LYS A CA 1
ATOM 792 C C . LYS A 1 101 ? 13.849 -0.149 -33.976 1.00 94.56 101 LYS A C 1
ATOM 794 O O . LYS A 1 101 ? 14.530 -0.980 -34.576 1.00 94.56 101 LYS A O 1
ATOM 799 N N . LEU A 1 102 ? 14.112 0.207 -32.720 1.00 93.81 102 LEU A N 1
ATOM 800 C CA . LEU A 1 102 ? 15.231 -0.339 -31.946 1.00 93.81 102 LEU A CA 1
ATOM 801 C C . LEU A 1 102 ? 14.893 -1.691 -31.299 1.00 93.81 102 LEU A C 1
ATOM 803 O O . LEU A 1 102 ? 15.785 -2.456 -30.971 1.00 93.81 102 LEU A O 1
ATOM 807 N N . HIS A 1 103 ? 13.610 -2.039 -31.170 1.00 93.88 103 HIS A N 1
ATOM 808 C CA . HIS A 1 103 ? 13.158 -3.307 -30.574 1.00 93.88 103 HIS A CA 1
ATOM 809 C C . HIS A 1 103 ? 13.646 -4.592 -31.276 1.00 93.88 103 HIS A C 1
ATOM 811 O O . HIS A 1 103 ? 13.551 -5.666 -30.688 1.00 93.88 103 HIS A O 1
ATOM 817 N N . GLU A 1 104 ? 14.141 -4.505 -32.512 1.00 92.62 104 GLU A N 1
ATOM 818 C CA . GLU A 1 104 ? 14.714 -5.633 -33.267 1.00 92.62 104 GLU A CA 1
ATOM 819 C C . GLU A 1 104 ? 16.252 -5.673 -33.196 1.00 92.62 104 GLU A C 1
ATOM 821 O O . GLU A 1 104 ? 16.875 -6.552 -33.786 1.00 92.62 104 GLU A O 1
ATOM 826 N N . GLN A 1 105 ? 16.872 -4.707 -32.512 1.00 92.31 105 GLN A N 1
ATOM 827 C CA . GLN A 1 105 ? 18.318 -4.512 -32.479 1.00 92.31 105 GLN A CA 1
ATOM 828 C C . GLN A 1 105 ? 18.847 -4.723 -31.061 1.00 92.31 105 GLN A C 1
ATOM 830 O O . GLN A 1 105 ? 18.287 -4.220 -30.087 1.00 92.31 105 GLN A O 1
ATOM 835 N N . GLU A 1 106 ? 19.959 -5.440 -30.932 1.00 91.38 106 GLU A N 1
ATOM 836 C CA . GLU A 1 106 ? 20.691 -5.502 -29.668 1.00 91.38 106 GLU A CA 1
ATOM 837 C C . GLU A 1 106 ? 21.363 -4.146 -29.389 1.00 91.38 106 GLU A C 1
ATOM 839 O O . GLU A 1 106 ? 21.895 -3.539 -30.321 1.00 91.38 106 GLU A O 1
ATOM 844 N N . PRO A 1 107 ? 21.360 -3.650 -28.136 1.00 92.56 107 PRO A N 1
ATOM 845 C CA . PRO A 1 107 ? 20.852 -4.283 -26.903 1.00 92.56 107 PRO A CA 1
ATOM 846 C C . PRO A 1 107 ? 19.380 -3.951 -26.552 1.00 92.56 107 PRO A C 1
ATOM 848 O O . PRO A 1 107 ? 18.868 -4.344 -25.499 1.00 92.56 107 PRO A O 1
ATOM 851 N N . TRP A 1 108 ? 18.683 -3.185 -27.394 1.00 95.62 108 TRP A N 1
ATOM 852 C CA . TRP A 1 108 ? 17.323 -2.694 -27.139 1.00 95.62 108 TRP A CA 1
ATOM 853 C C . TRP A 1 108 ? 16.244 -3.778 -27.207 1.00 95.62 108 TRP A C 1
ATOM 855 O O . TRP A 1 108 ? 15.198 -3.632 -26.569 1.00 95.62 108 TRP A O 1
ATOM 865 N N . GLN A 1 109 ? 16.497 -4.875 -27.921 1.00 94.25 109 GLN A N 1
ATOM 866 C CA . GLN A 1 109 ? 15.590 -6.017 -28.024 1.00 94.25 109 GLN A CA 1
ATOM 867 C C . GLN A 1 109 ? 15.210 -6.587 -26.646 1.00 94.25 109 GLN A C 1
ATOM 869 O O . GLN A 1 109 ? 14.023 -6.773 -26.361 1.00 94.25 109 GLN A O 1
ATOM 874 N N . GLY A 1 110 ? 16.193 -6.812 -25.764 1.00 93.06 110 GLY A N 1
ATOM 875 C CA . GLY A 1 110 ? 15.949 -7.319 -24.407 1.00 93.06 110 GLY A CA 1
ATOM 876 C C . GLY A 1 110 ? 15.153 -6.337 -23.543 1.00 93.06 110 GLY A C 1
ATOM 877 O O . GLY A 1 110 ? 14.149 -6.707 -22.935 1.00 93.06 110 GLY A O 1
ATOM 878 N N . VAL A 1 111 ? 15.537 -5.057 -23.574 1.00 95.19 111 VAL A N 1
ATOM 879 C CA . VAL A 1 111 ? 14.849 -3.977 -22.843 1.00 95.19 111 VAL A CA 1
ATOM 880 C C . VAL A 1 111 ? 13.393 -3.849 -23.285 1.00 95.19 111 VAL A C 1
ATOM 882 O O . VAL A 1 111 ? 12.490 -3.720 -22.457 1.00 95.19 111 VAL A O 1
ATOM 885 N N . TYR A 1 112 ? 13.145 -3.910 -24.593 1.00 96.31 112 TYR A N 1
ATOM 886 C CA . TYR A 1 112 ? 11.795 -3.855 -25.134 1.00 96.31 112 TYR A CA 1
ATOM 887 C C . TYR A 1 112 ? 10.951 -5.050 -24.684 1.00 96.31 112 TYR A C 1
ATOM 889 O O . TYR A 1 112 ? 9.804 -4.865 -24.276 1.00 96.31 112 TYR A O 1
ATOM 897 N N . ALA A 1 113 ? 11.515 -6.262 -24.710 1.00 94.06 113 ALA A N 1
ATOM 898 C CA . ALA A 1 113 ? 10.829 -7.465 -24.247 1.00 94.06 113 ALA A CA 1
ATOM 899 C C . ALA A 1 113 ? 10.439 -7.367 -22.762 1.00 94.06 113 ALA A C 1
ATOM 901 O O . ALA A 1 113 ? 9.309 -7.709 -22.401 1.00 94.06 113 ALA A O 1
ATOM 902 N N . ASP A 1 114 ? 11.323 -6.832 -21.916 1.00 93.25 114 ASP A N 1
ATOM 903 C CA . ASP A 1 114 ? 11.015 -6.575 -20.508 1.00 93.25 114 ASP A CA 1
ATOM 904 C C . ASP A 1 114 ? 9.904 -5.537 -20.336 1.00 93.25 114 ASP A C 1
ATOM 906 O O . ASP A 1 114 ? 8.967 -5.760 -19.569 1.00 93.25 114 ASP A O 1
ATOM 910 N N . LEU A 1 115 ? 9.941 -4.433 -21.086 1.00 95.06 115 LEU A N 1
ATOM 911 C CA . LEU A 1 115 ? 8.882 -3.422 -21.046 1.00 95.06 115 LEU A CA 1
ATOM 912 C C . LEU A 1 115 ? 7.531 -3.981 -21.506 1.00 95.06 115 LEU A C 1
ATOM 914 O O . LEU A 1 115 ? 6.513 -3.708 -20.871 1.00 95.06 115 LEU A O 1
ATOM 918 N N . VAL A 1 116 ? 7.498 -4.788 -22.569 1.00 94.06 116 VAL A N 1
ATOM 919 C CA . VAL A 1 116 ? 6.274 -5.469 -23.025 1.00 94.06 116 VAL A CA 1
ATOM 920 C C . VAL A 1 116 ? 5.763 -6.421 -21.948 1.00 94.06 116 VAL A C 1
ATOM 922 O O . VAL A 1 116 ? 4.577 -6.398 -21.625 1.00 94.06 116 VAL A O 1
ATOM 925 N N . ARG A 1 117 ? 6.643 -7.211 -21.324 1.00 90.94 117 ARG A N 1
ATOM 926 C CA . ARG A 1 117 ? 6.270 -8.099 -20.215 1.00 90.94 117 ARG A CA 1
ATOM 927 C C . ARG A 1 117 ? 5.655 -7.313 -19.055 1.00 90.94 117 ARG A C 1
ATOM 929 O O . ARG A 1 117 ? 4.580 -7.674 -18.582 1.00 90.94 117 ARG A O 1
ATOM 936 N N . LEU A 1 118 ? 6.289 -6.224 -18.628 1.00 91.94 118 LEU A N 1
ATOM 937 C CA . LEU A 1 118 ? 5.828 -5.410 -17.499 1.00 91.94 118 LEU A CA 1
ATOM 938 C C . LEU A 1 118 ? 4.530 -4.642 -17.785 1.00 91.94 118 LEU A C 1
ATOM 940 O O . LEU A 1 118 ? 3.714 -4.458 -16.881 1.00 91.94 118 LEU A O 1
ATOM 944 N N . LEU A 1 119 ? 4.350 -4.158 -19.017 1.00 92.31 119 LEU A N 1
ATOM 945 C CA . LEU A 1 119 ? 3.271 -3.230 -19.368 1.00 92.31 119 LEU A CA 1
ATOM 946 C C . LEU A 1 119 ? 2.087 -3.904 -20.066 1.00 92.31 119 LEU A C 1
ATOM 948 O O . LEU A 1 119 ? 0.963 -3.419 -19.944 1.00 92.31 119 LEU A O 1
ATOM 952 N N . ASP A 1 120 ? 2.293 -5.005 -20.776 1.00 90.94 120 ASP A N 1
ATOM 953 C CA . ASP A 1 120 ? 1.252 -5.592 -21.629 1.00 90.94 120 ASP A CA 1
ATOM 954 C C . ASP A 1 120 ? 0.803 -6.974 -21.148 1.00 90.94 120 ASP A C 1
ATOM 956 O O . ASP A 1 120 ? -0.142 -7.541 -21.696 1.00 90.94 120 ASP A O 1
ATOM 960 N N . THR A 1 121 ? 1.430 -7.506 -20.094 1.00 86.88 121 THR A N 1
ATOM 961 C CA . THR A 1 121 ? 1.067 -8.804 -19.522 1.00 86.88 121 THR A CA 1
ATOM 962 C C . THR A 1 121 ? 0.751 -8.709 -18.033 1.00 86.88 121 THR A C 1
ATOM 964 O O . THR A 1 121 ? 1.359 -7.942 -17.286 1.00 86.88 121 THR A O 1
ATOM 967 N N . ASN A 1 122 ? -0.198 -9.538 -17.602 1.00 83.56 122 ASN A N 1
ATOM 968 C CA . ASN A 1 122 ? -0.505 -9.779 -16.199 1.00 83.56 122 ASN A CA 1
ATOM 969 C C . ASN A 1 122 ? -0.300 -11.262 -15.905 1.00 83.56 122 ASN A C 1
ATOM 971 O O . ASN A 1 122 ? -0.590 -12.114 -16.748 1.00 83.56 122 ASN A O 1
ATOM 975 N N . ARG A 1 123 ? 0.154 -11.575 -14.692 1.00 82.00 123 ARG A N 1
ATOM 976 C CA . ARG A 1 123 ? 0.323 -12.956 -14.231 1.00 82.00 123 ARG A CA 1
ATOM 977 C C . ARG A 1 123 ? -0.246 -13.169 -12.833 1.00 82.00 123 ARG A C 1
ATOM 979 O O . ARG A 1 123 ? -0.614 -12.230 -12.131 1.00 82.00 123 ARG A O 1
ATOM 986 N N . GLY A 1 124 ? -0.267 -14.426 -12.398 1.00 81.94 124 GLY A N 1
ATOM 987 C CA . GLY A 1 124 ? -0.472 -14.748 -10.992 1.00 81.94 124 GLY A CA 1
ATOM 988 C C . GLY A 1 124 ? 0.657 -14.168 -10.136 1.00 81.94 124 GLY A C 1
ATOM 989 O O . GLY A 1 124 ? 1.832 -14.405 -10.390 1.00 81.94 124 GLY A O 1
ATOM 990 N N . ALA A 1 125 ? 0.301 -13.416 -9.101 1.00 87.69 125 ALA A N 1
ATOM 991 C CA . ALA A 1 125 ? 1.249 -12.847 -8.147 1.00 87.69 125 ALA A CA 1
ATOM 992 C C . ALA A 1 125 ? 2.062 -13.928 -7.417 1.00 87.69 125 ALA A C 1
ATOM 994 O O . ALA A 1 125 ? 1.470 -14.904 -6.948 1.00 87.69 125 ALA A O 1
ATOM 995 N N . ALA A 1 126 ? 3.377 -13.750 -7.257 1.00 90.94 126 ALA A N 1
ATOM 996 C CA . ALA A 1 126 ? 4.188 -14.666 -6.448 1.00 90.94 126 ALA A CA 1
ATOM 997 C C . ALA A 1 126 ? 3.852 -14.558 -4.949 1.00 90.94 126 ALA A C 1
ATOM 999 O O . ALA A 1 126 ? 3.905 -15.554 -4.224 1.00 90.94 126 ALA A O 1
ATOM 1000 N N . LEU A 1 127 ? 3.471 -13.359 -4.488 1.00 92.88 127 LEU A N 1
ATOM 1001 C CA . LEU A 1 127 ? 3.123 -13.081 -3.099 1.00 92.88 127 LEU A CA 1
ATOM 1002 C C . LEU A 1 127 ? 1.650 -13.399 -2.815 1.00 92.88 127 LEU A C 1
ATOM 1004 O O . LEU A 1 127 ? 0.722 -12.849 -3.423 1.00 92.88 127 LEU A O 1
ATOM 1008 N N . THR A 1 128 ? 1.439 -14.257 -1.819 1.00 93.88 128 THR A N 1
ATOM 1009 C CA . THR A 1 128 ? 0.131 -14.507 -1.210 1.00 93.88 128 THR A CA 1
ATOM 1010 C C . THR A 1 128 ? 0.104 -13.892 0.184 1.00 93.88 128 THR A C 1
ATOM 1012 O O . THR A 1 128 ? 0.864 -14.314 1.053 1.00 93.88 128 THR A O 1
ATOM 1015 N N . CYS A 1 129 ? -0.793 -12.934 0.412 1.00 96.00 129 CYS A N 1
ATOM 1016 C CA . CYS A 1 129 ? -1.077 -12.384 1.737 1.00 96.00 129 CYS A CA 1
ATOM 1017 C C . CYS A 1 129 ? -2.307 -13.085 2.320 1.00 96.00 129 CYS A C 1
ATOM 1019 O O . CYS A 1 129 ? -3.342 -13.165 1.656 1.00 96.00 129 CYS A O 1
ATOM 1021 N N . PHE A 1 130 ? -2.191 -13.587 3.545 1.00 96.44 130 PHE A N 1
ATOM 1022 C CA . PHE A 1 130 ? -3.313 -14.155 4.287 1.00 96.44 130 PHE A CA 1
ATOM 1023 C C . PHE A 1 130 ? -4.030 -13.072 5.094 1.00 96.44 130 PHE A C 1
ATOM 1025 O O . PHE A 1 130 ? -3.521 -11.963 5.264 1.00 96.44 130 PHE A O 1
ATOM 1032 N N . ASP A 1 131 ? -5.211 -13.412 5.601 1.00 95.69 131 ASP A N 1
ATOM 1033 C CA . ASP A 1 131 ? -5.944 -12.555 6.524 1.00 95.69 131 ASP A CA 1
ATOM 1034 C C . ASP A 1 131 ? -5.107 -12.283 7.779 1.00 95.69 131 ASP A C 1
ATOM 1036 O O . ASP A 1 131 ? -4.577 -13.208 8.403 1.00 95.69 131 ASP A O 1
ATOM 1040 N N . ALA A 1 132 ? -4.997 -11.008 8.154 1.00 95.12 132 ALA A N 1
ATOM 1041 C CA . ALA A 1 132 ? -4.358 -10.631 9.402 1.00 95.12 132 ALA A CA 1
ATOM 1042 C C . ALA A 1 132 ? -5.367 -10.755 10.543 1.00 95.12 132 ALA A C 1
ATOM 1044 O O . ALA A 1 132 ? -6.462 -10.179 10.494 1.00 95.12 132 ALA A O 1
ATOM 1045 N N . VAL A 1 133 ? -4.991 -11.501 11.577 1.00 94.75 133 VAL A N 1
ATOM 1046 C CA . VAL A 1 133 ? -5.875 -11.871 12.688 1.00 94.75 133 VAL A CA 1
ATOM 1047 C C . VAL A 1 133 ? -5.291 -11.417 14.023 1.00 94.75 133 VAL A C 1
ATOM 1049 O O . VAL A 1 133 ? -4.072 -11.412 14.182 1.00 94.75 133 VAL A O 1
ATOM 1052 N N . PRO A 1 134 ? -6.123 -11.026 15.000 1.00 93.81 134 PRO A N 1
ATOM 1053 C CA . PRO A 1 134 ? -5.649 -10.655 16.324 1.00 93.81 134 PRO A CA 1
ATOM 1054 C C . PRO A 1 134 ? -5.078 -11.877 17.046 1.00 93.81 134 PRO A C 1
ATOM 1056 O O . PRO A 1 134 ? -5.555 -13.002 16.881 1.00 93.81 134 PRO A O 1
ATOM 1059 N N . THR A 1 135 ? -4.069 -11.656 17.887 1.00 92.00 135 THR A N 1
ATOM 1060 C CA . THR A 1 135 ? -3.516 -12.730 18.724 1.00 92.00 135 THR A CA 1
ATOM 1061 C C . THR A 1 135 ? -4.574 -13.285 19.680 1.00 92.00 135 THR A C 1
ATOM 1063 O O . THR A 1 135 ? -5.490 -12.581 20.116 1.00 92.00 135 THR A O 1
ATOM 1066 N N . LYS A 1 136 ? -4.418 -14.548 20.094 1.00 88.62 136 LYS A N 1
ATOM 1067 C CA . LYS A 1 136 ? -5.324 -15.185 21.067 1.00 88.62 136 LYS A CA 1
ATOM 1068 C C . LYS A 1 136 ? -5.474 -14.362 22.354 1.00 88.62 136 LYS A C 1
ATOM 1070 O O . LYS A 1 136 ? -6.583 -14.219 22.860 1.00 88.62 136 LYS A O 1
ATOM 1075 N N . ALA A 1 137 ? -4.370 -13.801 22.850 1.00 88.06 137 ALA A N 1
ATOM 1076 C CA . ALA A 1 137 ? -4.368 -12.948 24.035 1.00 88.06 137 ALA A CA 1
ATOM 1077 C C . ALA A 1 137 ? -5.210 -11.677 23.829 1.00 88.06 137 ALA A C 1
ATOM 1079 O O . ALA A 1 137 ? -5.990 -11.313 24.706 1.00 88.06 137 ALA A O 1
ATOM 1080 N N . ALA A 1 138 ? -5.112 -11.042 22.657 1.00 87.38 138 ALA A N 1
ATOM 1081 C CA . ALA A 1 138 ? -5.911 -9.866 22.330 1.00 87.38 138 ALA A CA 1
ATOM 1082 C C . ALA A 1 138 ? -7.414 -10.170 22.240 1.00 87.38 138 ALA A C 1
ATOM 1084 O O . ALA A 1 138 ? -8.228 -9.395 22.743 1.00 87.38 138 ALA A O 1
ATOM 1085 N N . ILE A 1 139 ? -7.786 -11.312 21.650 1.00 87.62 139 ILE A N 1
ATOM 1086 C CA . ILE A 1 139 ? -9.189 -11.751 21.589 1.00 87.62 139 ILE A CA 1
ATOM 1087 C C . ILE A 1 139 ? -9.752 -11.921 23.008 1.00 87.62 139 ILE A C 1
ATOM 1089 O O . ILE A 1 139 ? -10.836 -11.424 23.304 1.00 87.62 139 ILE A O 1
ATOM 1093 N N . GLN A 1 140 ? -9.000 -12.576 23.899 1.00 86.56 140 GLN A N 1
ATOM 1094 C CA . GLN A 1 140 ? -9.414 -12.819 25.287 1.00 86.56 140 GLN A CA 1
ATOM 1095 C C . GLN A 1 140 ? -9.509 -11.536 26.126 1.00 86.56 140 GLN A C 1
ATOM 1097 O O . GLN A 1 140 ? -10.358 -11.450 27.008 1.00 86.56 140 GLN A O 1
ATOM 1102 N N . ALA A 1 141 ? -8.664 -10.540 25.849 1.00 87.81 141 ALA A N 1
ATOM 1103 C CA . ALA A 1 141 ? -8.636 -9.271 26.577 1.00 87.81 141 ALA A CA 1
ATOM 1104 C C . ALA A 1 141 ? -9.771 -8.297 26.197 1.00 87.81 141 ALA A C 1
ATOM 1106 O O . ALA A 1 141 ? -9.955 -7.282 26.866 1.00 87.81 141 ALA A O 1
ATOM 1107 N N . GLY A 1 142 ? -10.536 -8.582 25.138 1.00 87.00 142 GLY A N 1
ATOM 1108 C CA . GLY A 1 142 ? -11.600 -7.699 24.663 1.00 87.00 142 GLY A CA 1
ATOM 1109 C C . GLY A 1 142 ? -11.050 -6.481 23.915 1.00 87.00 142 GLY A C 1
ATOM 1110 O O . GLY A 1 142 ? -10.713 -5.447 24.493 1.00 87.00 142 GLY A O 1
ATOM 1111 N N . MET A 1 143 ? -11.024 -6.596 22.593 1.00 90.62 143 MET A N 1
ATOM 1112 C CA . MET A 1 143 ? -10.350 -5.665 21.681 1.00 90.62 143 MET A CA 1
ATOM 1113 C C . MET A 1 143 ? -11.232 -4.561 21.087 1.00 90.62 143 MET A C 1
ATOM 1115 O O . MET A 1 143 ? -10.706 -3.713 20.380 1.00 90.62 143 MET A O 1
ATOM 1119 N N . LEU A 1 144 ? -12.549 -4.581 21.309 1.00 91.38 144 LEU A N 1
ATOM 1120 C CA . LEU A 1 144 ? -13.481 -3.629 20.695 1.00 91.38 144 LEU A CA 1
ATOM 1121 C C . LEU A 1 144 ? -13.924 -2.553 21.686 1.00 91.38 144 LEU A C 1
ATOM 1123 O O . LEU A 1 144 ? -14.144 -2.837 22.866 1.00 91.38 144 LEU A O 1
ATOM 1127 N N . GLU A 1 145 ? -14.091 -1.335 21.189 1.00 91.12 145 GLU A N 1
ATOM 1128 C CA . GLU A 1 145 ? -14.717 -0.217 21.890 1.00 91.12 145 GLU A CA 1
ATOM 1129 C C . GLU A 1 145 ? -15.713 0.502 20.977 1.00 91.12 145 GLU A C 1
ATOM 1131 O O . GLU A 1 145 ? -15.639 0.397 19.753 1.00 91.12 145 GLU A O 1
ATOM 1136 N N . CYS A 1 146 ? -16.692 1.181 21.572 1.00 91.31 146 CYS A N 1
ATOM 1137 C CA . CYS A 1 146 ? -17.630 2.005 20.821 1.00 91.31 146 CYS A CA 1
ATOM 1138 C C . CYS A 1 146 ? -17.047 3.407 20.670 1.00 91.31 146 CYS A C 1
ATOM 1140 O O . CYS A 1 146 ? -16.656 4.017 21.662 1.00 91.31 146 CYS A O 1
ATOM 1142 N N . ASP A 1 147 ? -17.068 3.919 19.448 1.00 89.81 147 ASP A N 1
ATOM 1143 C CA . ASP A 1 147 ? -16.605 5.256 19.102 1.00 89.81 147 ASP A CA 1
ATOM 1144 C C . ASP A 1 147 ? -17.681 5.995 18.290 1.00 89.81 147 ASP A C 1
ATOM 1146 O O . ASP A 1 147 ? -18.657 5.385 17.835 1.00 89.81 147 ASP A O 1
ATOM 1150 N N . ILE A 1 148 ? -17.543 7.312 18.141 1.00 90.88 148 ILE A N 1
ATOM 1151 C CA . ILE A 1 148 ? -18.552 8.190 17.543 1.00 90.88 148 ILE A CA 1
ATOM 1152 C C . ILE A 1 148 ? -17.925 9.015 16.422 1.00 90.88 148 ILE A C 1
ATOM 1154 O O . ILE A 1 148 ? -16.912 9.682 16.600 1.00 90.88 148 ILE A O 1
ATOM 1158 N N . LEU A 1 149 ? -18.572 9.018 15.257 1.00 84.44 149 LEU A N 1
ATOM 1159 C CA . LEU A 1 149 ? -18.271 9.939 14.165 1.00 84.44 149 LEU A CA 1
ATOM 1160 C C . LEU A 1 149 ? -19.421 10.937 14.011 1.00 84.44 149 LEU A C 1
ATOM 1162 O O . LEU A 1 149 ? -20.561 10.520 13.817 1.00 84.44 149 LEU A O 1
ATOM 1166 N N . ASN A 1 150 ? -19.114 12.234 14.019 1.00 82.50 150 ASN A N 1
ATOM 1167 C CA . ASN A 1 150 ? -20.086 13.302 13.776 1.00 82.50 150 ASN A CA 1
ATOM 1168 C C . ASN A 1 150 ? -19.762 14.005 12.447 1.00 82.50 150 ASN A C 1
ATOM 1170 O O . ASN A 1 150 ? -18.929 14.911 12.436 1.00 82.50 150 ASN A O 1
ATOM 1174 N N . PRO A 1 151 ? -20.382 13.618 11.314 1.00 79.94 151 PRO A N 1
ATOM 1175 C CA . PRO A 1 151 ? -20.228 14.355 10.065 1.00 79.94 151 PRO A CA 1
ATOM 1176 C C . PRO A 1 151 ? -20.753 15.787 10.213 1.00 79.94 151 PRO A C 1
ATOM 1178 O O . PRO A 1 151 ? -21.878 15.984 10.673 1.00 79.94 151 PRO A O 1
ATOM 1181 N N . HIS A 1 152 ? -19.951 16.768 9.794 1.00 75.19 152 HIS A N 1
ATOM 1182 C CA . HIS A 1 152 ? -20.312 18.190 9.851 1.00 75.19 152 HIS A CA 1
ATOM 1183 C C . HIS A 1 152 ? -21.220 18.641 8.694 1.00 75.19 152 HIS A C 1
ATOM 1185 O O . HIS A 1 152 ? -22.018 19.548 8.884 1.00 75.19 152 HIS A O 1
ATOM 1191 N N . TYR A 1 153 ? -21.147 17.984 7.528 1.00 76.69 153 TYR A N 1
ATOM 1192 C CA . TYR A 1 153 ? -21.940 18.326 6.332 1.00 76.69 153 TYR A CA 1
ATOM 1193 C C . TYR A 1 153 ? -22.668 17.098 5.757 1.00 76.69 153 TYR A C 1
ATOM 1195 O O . TYR A 1 153 ? -22.360 16.638 4.649 1.00 76.69 153 TYR A O 1
ATOM 1203 N N . PRO A 1 154 ? -23.568 16.456 6.521 1.00 72.38 154 PRO A N 1
ATOM 1204 C CA . PRO A 1 154 ? -24.182 15.200 6.110 1.00 72.38 154 PRO A CA 1
ATOM 1205 C C . PRO A 1 154 ? -25.041 15.313 4.839 1.00 72.38 154 PRO A C 1
ATOM 1207 O O . PRO A 1 154 ? -25.177 14.303 4.145 1.00 72.38 154 PRO A O 1
ATOM 1210 N N . GLU A 1 155 ? -25.626 16.473 4.515 1.00 73.69 155 GLU A N 1
ATOM 1211 C CA . GLU A 1 155 ? -26.360 16.672 3.252 1.00 73.69 155 GLU A CA 1
ATOM 1212 C C . GLU A 1 155 ? -25.417 16.859 2.054 1.00 73.69 155 GLU A C 1
ATOM 1214 O O . GLU A 1 155 ? -25.674 16.277 0.996 1.00 73.69 155 GLU A O 1
ATOM 1219 N N . TYR A 1 156 ? -24.301 17.580 2.228 1.00 73.00 156 TYR A N 1
ATOM 1220 C CA . TYR A 1 156 ? -23.266 17.737 1.194 1.00 73.00 156 TYR A CA 1
ATOM 1221 C C . TYR A 1 156 ? -22.754 16.378 0.696 1.00 73.00 156 TYR A C 1
ATOM 1223 O O . TYR A 1 156 ? -22.739 16.117 -0.507 1.00 73.00 156 TYR A O 1
ATOM 1231 N N . TYR A 1 157 ? -22.403 15.480 1.622 1.00 72.56 157 TYR A N 1
ATOM 1232 C CA . TYR A 1 157 ? -21.902 14.148 1.271 1.00 72.56 157 TYR A CA 1
ATOM 1233 C C . TYR A 1 157 ? -22.993 13.193 0.758 1.00 72.56 157 TYR A C 1
ATOM 1235 O O . TYR A 1 157 ? -22.681 12.270 0.012 1.00 72.56 157 TYR A O 1
ATOM 1243 N N . ARG A 1 158 ? -24.270 13.380 1.131 1.00 72.38 158 ARG A N 1
ATOM 1244 C CA . ARG A 1 158 ? -25.379 12.520 0.661 1.00 72.38 158 ARG A CA 1
ATOM 1245 C C . ARG A 1 158 ? -25.894 12.891 -0.726 1.00 72.38 158 ARG A C 1
ATOM 1247 O O . ARG A 1 158 ? -26.367 12.012 -1.442 1.00 72.38 158 ARG A O 1
ATOM 1254 N N . LYS A 1 159 ? -25.847 14.172 -1.092 1.00 68.06 159 LYS A N 1
ATOM 1255 C CA . LYS A 1 159 ? -26.383 14.710 -2.355 1.00 68.06 159 LYS A CA 1
ATOM 1256 C C . LYS A 1 159 ? -25.267 15.245 -3.245 1.00 68.06 159 LYS A C 1
ATOM 1258 O O . LYS A 1 159 ? -25.369 16.334 -3.818 1.00 68.06 159 LYS A O 1
ATOM 1263 N N . GLU A 1 160 ? -24.187 14.480 -3.347 1.00 53.09 160 GLU A N 1
ATOM 1264 C CA . GLU A 1 160 ? -23.056 14.831 -4.192 1.00 53.09 160 GLU A CA 1
ATOM 1265 C C . GLU A 1 160 ? -23.539 15.037 -5.645 1.00 53.09 160 GLU A C 1
ATOM 1267 O O . GLU A 1 160 ? -24.119 14.141 -6.254 1.00 53.09 160 GLU A O 1
ATOM 1272 N N . GLY A 1 161 ? -23.369 16.251 -6.186 1.00 55.69 161 GLY A N 1
ATOM 1273 C CA . GLY A 1 161 ? -23.850 16.626 -7.527 1.00 55.69 161 GLY A CA 1
ATOM 1274 C C . GLY A 1 161 ? -25.142 17.456 -7.582 1.00 55.69 161 GLY A C 1
ATOM 1275 O O . GLY A 1 161 ? -25.491 17.930 -8.659 1.00 55.69 161 GLY A O 1
ATOM 1276 N N . ALA A 1 162 ? -25.812 17.717 -6.452 1.00 59.88 162 ALA A N 1
ATOM 1277 C CA . ALA A 1 162 ? -27.036 18.534 -6.402 1.00 59.88 162 ALA A CA 1
ATOM 1278 C C . ALA A 1 162 ? -26.797 20.059 -6.281 1.00 59.88 162 ALA A C 1
ATOM 1280 O O . ALA A 1 162 ? -27.744 20.812 -6.070 1.00 59.88 162 ALA A O 1
ATOM 1281 N N . GLY A 1 163 ? -25.546 20.529 -6.376 1.00 59.16 163 GLY A N 1
ATOM 1282 C CA . GLY A 1 163 ? -25.206 21.958 -6.257 1.00 59.16 163 GLY A CA 1
ATOM 1283 C C . GLY A 1 163 ? -25.285 22.526 -4.833 1.00 59.16 163 GLY A C 1
ATOM 1284 O O . GLY A 1 163 ? -25.321 23.741 -4.663 1.00 59.16 163 GLY A O 1
ATOM 1285 N N . ILE A 1 164 ? -25.319 21.666 -3.812 1.00 66.62 164 ILE A N 1
ATOM 1286 C CA . ILE A 1 164 ? -25.338 22.067 -2.402 1.00 66.62 164 ILE A CA 1
ATOM 1287 C C . ILE A 1 164 ? -23.895 22.313 -1.954 1.00 66.62 164 ILE A C 1
ATOM 1289 O O . ILE A 1 164 ? -23.061 21.415 -2.049 1.00 66.62 164 ILE A O 1
ATOM 1293 N N . SER A 1 165 ? -23.598 23.522 -1.482 1.00 74.06 165 SER A N 1
ATOM 1294 C CA . SER A 1 165 ? -22.308 23.859 -0.870 1.00 74.06 165 SER A CA 1
ATOM 1295 C C . SER A 1 165 ? -22.284 23.427 0.601 1.00 74.06 165 SER A C 1
ATOM 1297 O O . SER A 1 165 ? -23.325 23.505 1.254 1.00 74.06 165 SER A O 1
ATOM 1299 N N . PRO A 1 166 ? -21.128 23.009 1.148 1.00 73.88 166 PRO A N 1
ATOM 1300 C CA . PRO A 1 166 ? -21.014 22.714 2.573 1.00 73.88 166 PRO A CA 1
ATOM 1301 C C . PRO A 1 166 ? -21.291 23.986 3.388 1.00 73.88 166 PRO A C 1
ATOM 1303 O O . PRO A 1 166 ? -20.715 25.041 3.111 1.00 73.88 166 PRO A O 1
ATOM 1306 N N . SER A 1 167 ? -22.189 23.897 4.370 1.00 73.62 167 SER A N 1
ATOM 1307 C CA . SER A 1 167 ? -22.567 25.015 5.242 1.00 73.62 167 SER A CA 1
ATOM 1308 C C . SER A 1 167 ? -22.539 24.601 6.711 1.00 73.62 167 SER A C 1
ATOM 1310 O O . SER A 1 167 ? -23.126 23.583 7.065 1.00 73.62 167 SER A O 1
ATOM 1312 N N . ASP A 1 168 ? -21.930 25.416 7.580 1.00 75.56 168 ASP A N 1
ATOM 1313 C CA . ASP A 1 168 ? -21.778 25.165 9.034 1.00 75.56 168 ASP A CA 1
ATOM 1314 C C . ASP A 1 168 ? -23.088 25.273 9.843 1.00 75.56 168 ASP A C 1
ATOM 1316 O O . ASP A 1 168 ? -23.087 25.451 11.059 1.00 75.56 168 ASP A O 1
ATOM 1320 N N . THR A 1 169 ? -24.229 25.213 9.167 1.00 75.62 169 THR A N 1
ATOM 1321 C CA . THR A 1 169 ? -25.566 25.365 9.748 1.00 75.62 169 THR A CA 1
ATOM 1322 C C . THR A 1 169 ? -26.263 24.024 9.977 1.00 75.62 169 THR A C 1
ATOM 1324 O O . THR A 1 169 ? -27.365 23.993 10.525 1.00 75.62 169 THR A O 1
ATOM 1327 N N . GLU A 1 170 ? -25.647 22.917 9.555 1.00 74.25 170 GLU A N 1
ATOM 1328 C CA . GLU A 1 170 ? -26.196 21.572 9.705 1.00 74.25 170 GLU A CA 1
ATOM 1329 C C . GLU A 1 170 ? -25.958 21.017 11.119 1.00 74.25 170 GLU A C 1
ATOM 1331 O O . GLU A 1 170 ? -24.897 21.189 11.721 1.00 74.25 170 GLU A O 1
ATOM 1336 N N . ASN A 1 171 ? -26.952 20.305 11.657 1.00 78.12 171 ASN A N 1
ATOM 1337 C CA . ASN A 1 171 ? -26.804 19.621 12.938 1.00 78.12 171 ASN A CA 1
ATOM 1338 C C . ASN A 1 171 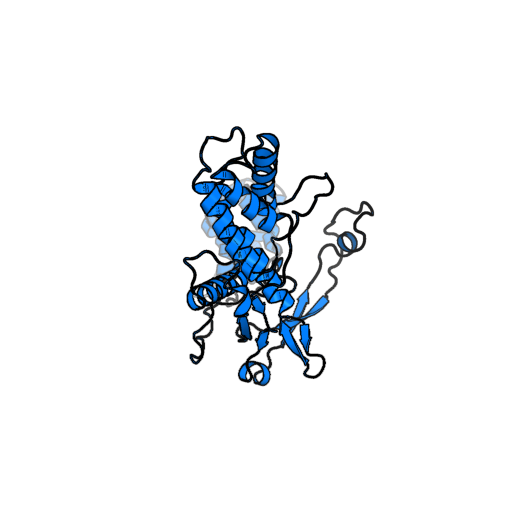? -25.953 18.349 12.765 1.00 78.12 171 ASN A C 1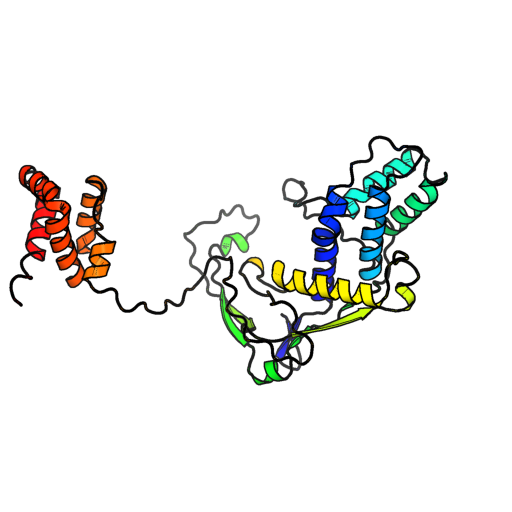
ATOM 1340 O O . ASN A 1 171 ? -26.260 17.532 11.888 1.00 78.12 171 ASN A O 1
ATOM 1344 N N . PRO A 1 172 ? -24.938 18.116 13.618 1.00 79.19 172 PRO A N 1
ATOM 1345 C CA . PRO A 1 172 ? -24.155 16.891 13.557 1.00 79.19 172 PRO A CA 1
ATOM 1346 C C . PRO A 1 172 ? -25.046 15.688 13.873 1.00 79.19 172 PRO A C 1
ATOM 1348 O O . PRO A 1 172 ? -25.807 15.700 14.840 1.00 79.19 172 PRO A O 1
ATOM 1351 N N . THR A 1 173 ? -24.936 14.632 13.069 1.00 79.25 173 THR A N 1
ATOM 1352 C CA . THR A 1 173 ? -25.634 13.361 13.310 1.00 79.25 173 THR A CA 1
ATOM 1353 C C . THR A 1 173 ? -24.642 12.354 13.893 1.00 79.25 173 THR A C 1
ATOM 1355 O O . THR A 1 173 ? -23.762 11.916 13.151 1.00 79.25 173 THR A O 1
ATOM 1358 N N . PRO A 1 174 ? -24.732 11.984 15.187 1.00 85.06 174 PRO A N 1
ATOM 1359 C CA . PRO A 1 174 ? -23.801 11.033 15.784 1.00 85.06 174 PRO A CA 1
ATOM 1360 C C . PRO A 1 174 ? -23.948 9.633 15.188 1.00 85.06 174 PRO A C 1
ATOM 1362 O O . PRO A 1 174 ? -25.026 9.038 15.227 1.00 85.06 174 PRO A O 1
ATOM 1365 N N . ILE A 1 175 ? -22.851 9.095 14.656 1.00 85.38 175 ILE A N 1
ATOM 1366 C CA . ILE A 1 175 ? -22.769 7.740 14.107 1.00 85.38 175 ILE A CA 1
ATOM 1367 C C . ILE A 1 175 ? -21.863 6.911 15.012 1.00 85.38 175 ILE A C 1
ATOM 1369 O O . ILE A 1 175 ? -20.640 7.051 14.979 1.00 85.38 175 ILE A O 1
ATOM 1373 N N . TYR A 1 176 ? -22.470 6.027 15.799 1.00 89.69 176 TYR A N 1
ATOM 1374 C CA . TYR A 1 176 ? -21.756 5.074 16.644 1.00 89.69 176 TYR A CA 1
ATOM 1375 C C . TYR A 1 176 ? -21.201 3.921 15.803 1.00 89.69 176 TYR A C 1
ATOM 1377 O O . TYR A 1 176 ? -21.897 3.378 14.942 1.00 89.69 176 TYR A O 1
ATOM 1385 N N . PHE A 1 177 ? -19.957 3.525 16.050 1.00 88.88 177 PHE A N 1
ATOM 1386 C CA . PHE A 1 177 ? -19.333 2.380 15.391 1.00 88.88 177 PHE A CA 1
ATOM 1387 C C . PHE A 1 177 ? -18.365 1.661 16.329 1.00 88.88 177 PHE A C 1
ATOM 1389 O O . PHE A 1 177 ? -17.905 2.220 17.319 1.00 88.88 177 PHE A O 1
ATOM 1396 N N . LEU A 1 178 ? -18.053 0.404 16.013 1.00 89.94 178 LEU A N 1
ATOM 1397 C CA . LEU A 1 178 ? -17.063 -0.366 16.759 1.00 89.94 178 LEU A CA 1
ATOM 1398 C C . LEU A 1 178 ? -15.662 -0.102 16.202 1.00 89.94 178 LEU A C 1
ATOM 1400 O O . LEU A 1 178 ? -15.414 -0.297 15.009 1.00 89.94 178 LEU A O 1
ATOM 1404 N N . ALA A 1 179 ? -14.756 0.308 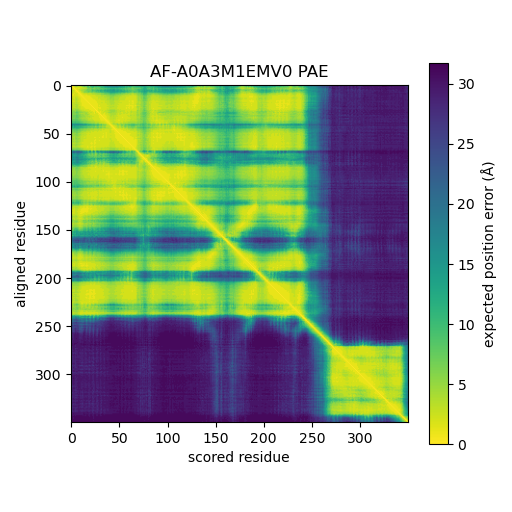17.081 1.00 91.31 179 ALA A N 1
ATOM 1405 C CA . ALA A 1 179 ? -13.337 0.475 16.815 1.00 91.31 179 ALA A CA 1
ATOM 1406 C C . ALA A 1 179 ? -12.532 -0.619 17.529 1.00 91.31 179 ALA A C 1
ATOM 1408 O O . ALA A 1 179 ? -12.956 -1.168 18.547 1.00 91.31 179 ALA A O 1
ATOM 1409 N N . VAL A 1 180 ? -11.368 -0.956 16.974 1.00 92.44 180 VAL A N 1
ATOM 1410 C CA . VAL A 1 180 ? -10.391 -1.799 17.669 1.00 92.44 180 VAL A CA 1
ATOM 1411 C C . VAL A 1 180 ? -9.553 -0.897 18.566 1.00 92.44 180 VAL A C 1
ATOM 1413 O O . VAL A 1 180 ? -9.016 0.097 18.082 1.00 92.44 180 VAL A O 1
ATOM 1416 N N . LYS A 1 181 ? -9.432 -1.257 19.845 1.00 91.62 181 LYS A N 1
ATOM 1417 C CA . LYS A 1 181 ? -8.662 -0.508 20.841 1.00 91.62 181 LYS A CA 1
ATOM 1418 C C . LYS A 1 181 ? -7.183 -0.393 20.443 1.00 91.62 181 LYS A C 1
ATOM 1420 O O . LYS A 1 181 ? -6.622 -1.355 19.903 1.00 91.62 181 LYS A O 1
ATOM 1425 N N . PRO A 1 182 ? -6.507 0.711 20.799 1.00 91.31 182 PRO A N 1
ATOM 1426 C CA . PRO A 1 182 ? -5.051 0.787 20.744 1.00 91.31 182 PRO A CA 1
ATOM 1427 C C . PRO A 1 182 ? -4.381 -0.326 21.568 1.00 91.31 182 PRO A C 1
ATOM 1429 O O . PRO A 1 182 ? -4.901 -0.759 22.597 1.00 91.31 182 PRO A O 1
ATOM 1432 N N . GLY A 1 183 ? -3.208 -0.786 21.123 1.00 89.31 183 GLY A N 1
ATOM 1433 C CA . GLY A 1 183 ? -2.429 -1.827 21.811 1.00 89.31 183 GLY A CA 1
ATOM 1434 C C . GLY A 1 183 ? -2.840 -3.271 21.493 1.00 89.31 183 GLY A C 1
ATOM 1435 O O . GLY A 1 183 ? -2.302 -4.208 22.080 1.00 89.31 183 GLY A O 1
ATOM 1436 N N . VAL A 1 184 ? -3.769 -3.478 20.557 1.00 91.56 184 VAL A N 1
ATOM 1437 C CA . VAL A 1 184 ? -4.154 -4.811 20.076 1.00 91.56 184 VAL A CA 1
ATOM 1438 C C . VAL A 1 184 ? -3.127 -5.335 19.071 1.00 91.56 184 VAL A C 1
ATOM 1440 O O . VAL A 1 184 ? -2.886 -4.727 18.032 1.00 91.56 184 VAL A O 1
ATOM 1443 N N . THR A 1 185 ? -2.554 -6.505 19.348 1.00 92.50 185 THR A N 1
ATOM 1444 C CA . THR A 1 185 ? -1.590 -7.154 18.447 1.00 92.50 185 THR A CA 1
ATOM 1445 C C . THR A 1 185 ? -2.289 -7.995 17.380 1.00 92.50 185 THR A C 1
ATOM 1447 O O . THR A 1 185 ? -3.077 -8.887 17.714 1.00 92.50 185 THR A O 1
ATOM 1450 N N . PHE A 1 186 ? -1.934 -7.758 16.114 1.00 93.75 186 PHE A N 1
ATOM 1451 C CA . PHE A 1 186 ? -2.331 -8.557 14.952 1.00 93.75 186 PHE A CA 1
ATOM 1452 C C . PHE A 1 186 ? -1.150 -9.354 14.398 1.00 93.75 186 PHE A C 1
ATOM 1454 O O . PHE A 1 186 ? -0.014 -8.889 14.395 1.00 93.75 186 PHE A O 1
ATOM 1461 N N . GLU A 1 187 ? -1.444 -10.545 13.892 1.00 94.06 187 GLU A N 1
ATOM 1462 C CA . GLU A 1 187 ? -0.511 -11.402 13.176 1.00 94.06 187 GLU A CA 1
ATOM 1463 C C . GLU A 1 187 ? -0.753 -11.266 11.676 1.00 94.06 187 GLU A C 1
ATOM 1465 O O . GLU A 1 187 ? -1.823 -11.617 11.174 1.00 94.06 187 GLU A O 1
ATOM 1470 N N . PHE A 1 188 ? 0.261 -10.791 10.959 1.00 94.50 188 PHE A N 1
ATOM 1471 C CA . PHE A 1 188 ? 0.272 -10.740 9.504 1.00 94.50 188 PHE A CA 1
ATOM 1472 C C . PHE A 1 188 ? 1.057 -11.938 8.978 1.00 94.50 188 PHE A C 1
ATOM 1474 O O . PHE A 1 188 ? 2.162 -12.217 9.437 1.00 94.50 188 PHE A O 1
ATOM 1481 N N . ARG A 1 189 ? 0.479 -12.667 8.021 1.00 94.88 189 ARG A N 1
ATOM 1482 C CA . ARG A 1 189 ? 1.117 -13.833 7.403 1.00 94.88 189 ARG A CA 1
ATOM 1483 C C . ARG A 1 189 ? 1.125 -13.670 5.894 1.00 94.88 189 ARG A C 1
ATOM 1485 O O . ARG A 1 189 ? 0.109 -13.320 5.292 1.00 94.88 189 ARG A O 1
ATOM 1492 N N . PHE A 1 190 ? 2.249 -13.987 5.274 1.00 94.12 190 PHE A N 1
ATOM 1493 C CA . PHE A 1 190 ? 2.392 -14.020 3.825 1.00 94.12 190 PHE A CA 1
ATOM 1494 C C . PHE A 1 190 ? 3.341 -15.143 3.410 1.00 94.12 190 PHE A C 1
ATOM 1496 O O . PHE A 1 190 ? 4.134 -15.633 4.212 1.00 94.12 190 PHE A O 1
ATOM 1503 N N . LYS A 1 191 ? 3.219 -15.589 2.159 1.00 92.94 191 LYS A N 1
ATOM 1504 C CA . LYS A 1 191 ? 4.094 -16.600 1.556 1.00 92.94 191 LYS A CA 1
ATOM 1505 C C . LYS A 1 191 ? 4.457 -16.217 0.128 1.00 92.94 191 LYS A C 1
ATOM 1507 O O . LYS A 1 191 ? 3.644 -15.610 -0.573 1.00 92.94 191 LYS A O 1
ATOM 1512 N N . LEU A 1 192 ? 5.635 -16.644 -0.307 1.00 90.81 192 LEU A N 1
ATOM 1513 C CA . LEU A 1 192 ? 6.034 -16.628 -1.710 1.00 90.81 192 LEU A CA 1
ATOM 1514 C C . LEU A 1 192 ? 5.808 -18.012 -2.324 1.00 90.81 192 LEU A C 1
ATOM 1516 O O . LEU A 1 192 ? 6.027 -19.028 -1.661 1.00 90.81 192 LEU A O 1
ATOM 1520 N N . ARG A 1 193 ? 5.338 -18.053 -3.572 1.00 84.56 193 ARG A N 1
ATOM 1521 C CA . ARG A 1 193 ? 5.272 -19.284 -4.372 1.00 84.56 193 ARG A CA 1
ATOM 1522 C C . ARG A 1 193 ? 6.624 -19.531 -5.037 1.00 84.56 193 ARG A C 1
ATOM 1524 O O . ARG A 1 193 ? 7.150 -18.624 -5.674 1.00 84.56 193 ARG A O 1
ATOM 1531 N N . ASP A 1 194 ? 7.153 -20.742 -4.896 1.00 71.00 194 ASP A N 1
ATOM 1532 C CA . ASP A 1 194 ? 8.521 -21.072 -5.320 1.00 71.00 194 ASP A CA 1
ATOM 1533 C C . ASP A 1 194 ? 8.697 -21.012 -6.846 1.00 71.00 194 ASP A C 1
ATOM 1535 O O . ASP A 1 194 ? 9.664 -20.425 -7.330 1.00 71.00 194 ASP A O 1
ATOM 1539 N N . ASP A 1 195 ? 7.710 -21.493 -7.606 1.00 65.44 195 ASP A N 1
ATOM 1540 C CA . ASP A 1 195 ? 7.764 -21.546 -9.076 1.00 65.44 195 ASP A CA 1
ATOM 1541 C C . ASP A 1 195 ? 7.814 -20.155 -9.745 1.00 65.44 195 ASP A C 1
ATOM 1543 O O . ASP A 1 195 ? 8.305 -20.003 -10.865 1.00 65.44 195 ASP A O 1
ATOM 1547 N N . ASP A 1 196 ? 7.331 -19.111 -9.060 1.00 63.22 196 ASP A N 1
ATOM 1548 C CA . ASP A 1 196 ? 7.172 -17.769 -9.635 1.00 63.22 196 ASP A CA 1
ATOM 1549 C C . ASP A 1 196 ? 8.383 -16.847 -9.419 1.00 63.22 196 ASP A C 1
ATOM 1551 O O . ASP A 1 196 ? 8.468 -15.795 -10.071 1.00 63.22 196 ASP A O 1
ATOM 1555 N N . ILE A 1 197 ? 9.301 -17.224 -8.517 1.00 63.88 197 ILE A N 1
ATOM 1556 C CA . ILE A 1 197 ? 10.526 -16.465 -8.213 1.00 63.88 197 ILE A CA 1
ATOM 1557 C C . ILE A 1 197 ? 11.546 -16.639 -9.350 1.00 63.88 197 ILE A C 1
ATOM 1559 O O . ILE A 1 197 ? 12.231 -15.686 -9.716 1.00 63.88 197 ILE A O 1
ATOM 1563 N N . HIS A 1 198 ? 11.604 -17.810 -9.988 1.00 57.75 198 HIS A N 1
ATOM 1564 C CA . HIS A 1 198 ? 12.616 -18.098 -11.011 1.00 57.75 198 HIS A CA 1
ATOM 1565 C C . HIS A 1 198 ? 12.362 -17.447 -12.384 1.00 57.75 198 HIS A C 1
ATOM 1567 O O . HIS A 1 198 ? 13.305 -17.288 -13.152 1.00 57.75 198 HIS A O 1
ATOM 1573 N N . ASN A 1 199 ? 11.131 -17.010 -12.679 1.00 58.06 199 ASN A N 1
ATOM 1574 C CA . ASN A 1 199 ? 10.733 -16.506 -14.006 1.00 58.06 199 ASN A CA 1
ATOM 1575 C C . ASN A 1 199 ? 10.518 -14.979 -14.094 1.00 58.06 199 ASN A C 1
ATOM 1577 O O . ASN A 1 199 ? 9.988 -14.494 -15.093 1.00 58.06 199 ASN A O 1
ATOM 1581 N N . GLY A 1 200 ? 10.871 -14.202 -13.065 1.00 59.00 200 GLY A N 1
ATOM 1582 C CA . GLY A 1 200 ? 10.642 -12.745 -13.085 1.00 59.00 200 GLY A CA 1
ATOM 1583 C C . GLY A 1 200 ? 11.431 -11.908 -12.078 1.00 59.00 200 GLY A C 1
ATOM 1584 O O . GLY A 1 200 ? 11.456 -10.682 -12.203 1.00 59.00 200 GLY A O 1
ATOM 1585 N N . THR A 1 201 ? 12.083 -12.536 -11.099 1.00 65.81 201 THR A N 1
ATOM 1586 C CA . THR A 1 201 ? 12.881 -11.815 -10.103 1.00 65.81 201 THR A CA 1
ATOM 1587 C C . THR A 1 201 ? 14.233 -11.417 -10.700 1.00 65.81 201 THR A C 1
ATOM 1589 O O . THR A 1 201 ? 14.864 -12.258 -11.349 1.00 65.81 201 THR A O 1
ATOM 1592 N N . PRO A 1 202 ? 14.721 -10.181 -10.481 1.00 68.25 202 PRO A N 1
ATOM 1593 C CA . PRO A 1 202 ? 16.087 -9.832 -10.853 1.00 68.25 202 PRO A CA 1
ATOM 1594 C C . PRO A 1 202 ? 17.098 -10.788 -10.192 1.00 68.25 202 PRO A C 1
ATOM 1596 O O . PRO A 1 202 ? 16.895 -11.240 -9.063 1.00 68.25 202 PRO A O 1
ATOM 1599 N N . LYS A 1 203 ? 18.187 -11.120 -10.905 1.00 69.00 203 LYS A N 1
ATOM 1600 C CA . LYS A 1 203 ? 19.138 -12.201 -10.549 1.00 69.00 203 LYS A CA 1
ATOM 1601 C C . LYS A 1 203 ? 19.784 -12.069 -9.159 1.00 69.00 203 LYS A C 1
ATOM 1603 O O . LYS A 1 203 ? 20.335 -13.040 -8.655 1.00 69.00 203 LYS A O 1
ATOM 1608 N N . ASN A 1 204 ? 19.753 -10.881 -8.567 1.00 75.56 204 ASN A N 1
ATOM 1609 C CA . ASN A 1 204 ? 20.381 -10.528 -7.295 1.00 75.56 204 ASN A CA 1
ATOM 1610 C C . ASN A 1 204 ? 19.472 -10.691 -6.062 1.00 75.56 204 ASN A C 1
ATOM 1612 O O . ASN A 1 204 ? 19.928 -10.422 -4.953 1.00 75.56 204 ASN A O 1
ATOM 1616 N N . TRP A 1 205 ? 18.221 -11.133 -6.217 1.00 83.94 205 TRP A N 1
ATOM 1617 C CA . TRP A 1 205 ? 17.299 -11.301 -5.090 1.00 83.94 205 TRP A CA 1
ATOM 1618 C C . TRP A 1 205 ? 17.155 -12.765 -4.677 1.00 83.94 205 TRP A C 1
ATOM 1620 O O . TRP A 1 205 ? 16.674 -13.599 -5.446 1.00 83.94 205 TRP A O 1
ATOM 1630 N N . SER A 1 206 ? 17.521 -13.069 -3.430 1.00 86.38 206 SER A N 1
ATOM 1631 C CA . SER A 1 206 ? 17.175 -14.343 -2.797 1.00 86.38 206 SER A CA 1
ATOM 1632 C C . SER A 1 206 ? 15.736 -14.327 -2.276 1.00 86.38 206 SER A C 1
ATOM 1634 O O . SER A 1 206 ? 15.132 -13.271 -2.071 1.00 86.38 206 SER A O 1
ATOM 1636 N N . ARG A 1 207 ? 15.181 -15.513 -2.014 1.00 85.81 207 ARG A N 1
ATOM 1637 C CA . ARG A 1 207 ? 13.848 -15.665 -1.414 1.00 85.81 207 ARG A CA 1
ATOM 1638 C C . ARG A 1 207 ? 13.762 -14.982 -0.050 1.00 85.81 207 ARG A C 1
ATOM 1640 O O . ARG A 1 207 ? 12.748 -14.368 0.268 1.00 85.81 207 ARG A O 1
ATOM 1647 N N . GLU A 1 208 ? 14.828 -15.082 0.732 1.00 88.62 208 GLU A N 1
ATOM 1648 C CA . GLU A 1 208 ? 14.954 -14.484 2.058 1.00 88.62 208 GLU A CA 1
ATOM 1649 C C . GLU A 1 208 ? 14.944 -12.957 1.952 1.00 88.62 208 GLU A C 1
ATOM 1651 O O . GLU A 1 208 ? 14.128 -12.314 2.606 1.00 88.62 208 GLU A O 1
ATOM 1656 N N . ALA A 1 209 ? 15.735 -12.387 1.034 1.00 89.62 209 ALA A N 1
ATOM 1657 C CA . ALA A 1 209 ? 15.766 -10.946 0.790 1.00 89.62 209 ALA A CA 1
ATOM 1658 C C . ALA A 1 209 ? 14.401 -10.405 0.328 1.00 89.62 209 ALA A C 1
ATOM 1660 O O . ALA A 1 209 ? 13.985 -9.324 0.738 1.00 89.62 209 ALA A O 1
ATOM 1661 N N . LEU A 1 210 ? 13.664 -11.166 -0.492 1.00 90.12 210 LEU A N 1
ATOM 1662 C CA . LEU A 1 210 ? 12.301 -10.800 -0.892 1.00 90.12 210 LEU A CA 1
ATOM 1663 C C . LEU A 1 210 ? 11.341 -10.756 0.299 1.00 90.12 210 LEU A C 1
ATOM 1665 O O . LEU A 1 210 ? 10.540 -9.829 0.408 1.00 90.12 210 LEU A O 1
ATOM 1669 N N . LEU A 1 211 ? 11.393 -11.761 1.177 1.00 91.31 211 LEU A N 1
ATOM 1670 C CA . LEU A 1 211 ? 10.537 -11.814 2.363 1.00 91.31 211 LEU A CA 1
ATOM 1671 C C . LEU A 1 211 ? 10.860 -10.673 3.331 1.00 91.31 211 LEU A C 1
ATOM 1673 O O . LEU A 1 211 ? 9.932 -10.011 3.793 1.00 91.31 211 LEU A O 1
ATOM 1677 N N . GLU A 1 212 ? 12.145 -10.403 3.568 1.00 91.69 212 GLU A N 1
ATOM 1678 C CA . GLU A 1 212 ? 12.604 -9.267 4.377 1.00 91.69 212 GLU A CA 1
ATOM 1679 C C . GLU A 1 212 ? 12.124 -7.935 3.792 1.00 91.69 212 GLU A C 1
ATOM 1681 O O . GLU A 1 212 ? 11.617 -7.073 4.512 1.00 91.69 212 GLU A O 1
ATOM 1686 N N . GLN A 1 213 ? 12.205 -7.777 2.468 1.00 92.81 213 GLN A N 1
ATOM 1687 C CA . GLN A 1 213 ? 11.750 -6.562 1.802 1.00 92.81 213 GLN A CA 1
ATOM 1688 C C . GLN A 1 213 ? 10.231 -6.374 1.901 1.00 92.81 213 GLN A C 1
ATOM 1690 O O . GLN A 1 213 ? 9.766 -5.257 2.144 1.00 92.81 213 GLN A O 1
ATOM 1695 N N . VAL A 1 214 ? 9.455 -7.452 1.747 1.00 94.44 214 VAL A N 1
ATOM 1696 C CA . VAL A 1 214 ? 7.994 -7.429 1.925 1.00 94.44 214 VAL A CA 1
ATOM 1697 C C . VAL A 1 214 ? 7.624 -7.105 3.373 1.00 94.44 214 VAL A C 1
ATOM 1699 O O . VAL A 1 214 ? 6.708 -6.313 3.595 1.00 94.44 214 VAL A O 1
ATOM 1702 N N . GLU A 1 215 ? 8.336 -7.663 4.355 1.00 94.25 215 GLU A N 1
ATOM 1703 C CA . GLU A 1 215 ? 8.143 -7.338 5.771 1.00 94.25 215 GLU A CA 1
ATOM 1704 C C . GLU A 1 215 ? 8.420 -5.855 6.043 1.00 94.25 215 GLU A C 1
ATOM 1706 O O . GLU A 1 215 ? 7.596 -5.174 6.659 1.00 94.25 215 GLU A O 1
ATOM 1711 N N . ALA A 1 216 ? 9.528 -5.328 5.516 1.00 93.19 216 ALA A N 1
ATOM 1712 C CA . ALA A 1 216 ? 9.896 -3.923 5.654 1.00 93.19 216 ALA A CA 1
ATOM 1713 C C . ALA A 1 216 ? 8.858 -2.985 5.014 1.00 93.19 216 ALA A C 1
ATOM 1715 O O . ALA A 1 216 ? 8.471 -1.982 5.621 1.00 93.19 216 ALA A O 1
ATOM 1716 N N . TRP A 1 217 ? 8.365 -3.315 3.815 1.00 94.94 217 TRP A N 1
ATOM 1717 C CA . TRP A 1 217 ? 7.280 -2.563 3.177 1.00 94.94 217 TRP A CA 1
ATOM 1718 C C . TRP A 1 217 ? 5.997 -2.621 3.994 1.00 94.94 217 TRP A C 1
ATOM 1720 O O . TRP A 1 217 ? 5.364 -1.588 4.191 1.00 94.94 217 TRP A O 1
ATOM 1730 N N . LEU A 1 218 ? 5.622 -3.798 4.501 1.00 94.94 218 LEU A N 1
ATOM 1731 C CA . LEU A 1 218 ? 4.399 -3.960 5.280 1.00 94.94 218 LEU A CA 1
ATOM 1732 C C . LEU A 1 218 ? 4.461 -3.135 6.567 1.00 94.94 218 LEU A C 1
ATOM 1734 O O . LEU A 1 218 ? 3.520 -2.405 6.871 1.00 94.94 218 LEU A O 1
ATOM 1738 N N . ALA A 1 219 ? 5.577 -3.221 7.293 1.00 93.75 219 ALA A N 1
ATOM 1739 C CA . ALA A 1 219 ? 5.812 -2.471 8.519 1.00 93.75 219 ALA A CA 1
ATOM 1740 C C . ALA A 1 219 ? 5.663 -0.962 8.295 1.00 93.75 219 ALA A C 1
ATOM 1742 O O . ALA A 1 219 ? 4.920 -0.290 9.015 1.00 93.75 219 ALA A O 1
ATOM 1743 N N . ARG A 1 220 ? 6.327 -0.437 7.258 1.00 94.31 220 ARG A N 1
ATOM 1744 C CA . ARG A 1 220 ? 6.248 0.983 6.912 1.00 94.31 220 ARG A CA 1
ATOM 1745 C C . ARG A 1 220 ? 4.845 1.375 6.473 1.00 94.31 220 ARG A C 1
ATOM 1747 O O . ARG A 1 220 ? 4.283 2.286 7.071 1.00 94.31 220 ARG A O 1
ATOM 1754 N N . ALA A 1 221 ? 4.242 0.646 5.536 1.00 93.69 221 ALA A N 1
ATOM 1755 C CA . ALA A 1 221 ? 2.906 0.942 5.025 1.00 93.69 221 ALA A CA 1
ATOM 1756 C C . ALA A 1 221 ? 1.846 0.967 6.138 1.00 93.69 221 ALA A C 1
ATOM 1758 O O . ALA A 1 221 ? 1.046 1.897 6.217 1.00 93.69 221 ALA A O 1
ATOM 1759 N N . LEU A 1 222 ? 1.863 -0.007 7.053 1.00 94.38 222 LEU A N 1
ATOM 1760 C CA . LEU A 1 222 ? 0.927 -0.032 8.180 1.00 94.38 222 LEU A CA 1
ATOM 1761 C C . LEU A 1 222 ? 1.144 1.136 9.156 1.00 94.38 222 LEU A C 1
ATOM 1763 O O . LEU A 1 222 ? 0.180 1.614 9.754 1.00 94.38 222 LEU A O 1
ATOM 1767 N N . SER A 1 223 ? 2.386 1.596 9.318 1.00 93.12 223 SER A N 1
ATOM 1768 C CA . SER A 1 223 ? 2.726 2.684 10.242 1.00 93.12 223 SER A CA 1
ATOM 1769 C C . SER A 1 223 ? 2.569 4.090 9.654 1.00 93.12 223 SER A C 1
ATOM 1771 O O . SER A 1 223 ? 2.281 5.027 10.395 1.00 93.12 223 SER A O 1
ATOM 1773 N N . GLU A 1 224 ? 2.741 4.242 8.340 1.00 91.81 224 GLU A N 1
ATOM 1774 C CA . GLU A 1 224 ? 2.752 5.533 7.643 1.00 91.81 224 GLU A CA 1
ATOM 1775 C C . GLU A 1 224 ? 1.423 5.813 6.931 1.00 91.81 224 GLU A C 1
ATOM 1777 O O . GLU A 1 224 ? 0.974 6.958 6.893 1.00 91.81 224 GLU A O 1
ATOM 1782 N N . TRP A 1 225 ? 0.778 4.787 6.367 1.00 91.38 225 TRP A N 1
ATOM 1783 C CA . TRP A 1 225 ? -0.444 4.939 5.564 1.00 91.38 225 TRP A CA 1
ATOM 1784 C C . TRP A 1 225 ? -1.692 4.413 6.276 1.00 91.38 225 TRP A C 1
ATOM 1786 O O . TRP A 1 225 ? -2.796 4.917 6.056 1.00 91.38 225 TRP A O 1
ATOM 1796 N N . GLY A 1 226 ? -1.511 3.421 7.149 1.00 92.19 226 GLY A N 1
ATOM 1797 C CA . GLY A 1 226 ? -2.599 2.743 7.838 1.00 92.19 226 GLY A CA 1
ATOM 1798 C C . GLY A 1 226 ? -3.411 1.829 6.915 1.00 92.19 226 GLY A C 1
ATOM 1799 O O . GLY A 1 226 ? -3.264 1.812 5.692 1.00 92.19 226 GLY A O 1
ATOM 1800 N N . ILE A 1 227 ? -4.283 1.020 7.514 1.00 92.88 227 ILE A N 1
ATOM 1801 C CA . ILE A 1 227 ? -5.132 0.064 6.804 1.00 92.88 227 ILE A CA 1
ATOM 1802 C C . ILE A 1 227 ? -6.548 0.028 7.373 1.00 92.88 227 ILE A C 1
ATOM 1804 O O . ILE A 1 227 ? -6.778 0.035 8.581 1.00 92.88 227 ILE A O 1
ATOM 1808 N N . GLY A 1 228 ? -7.523 -0.087 6.474 1.00 86.75 228 GLY A N 1
ATOM 1809 C CA . GLY A 1 228 ? -8.938 -0.145 6.815 1.00 86.75 228 GLY A CA 1
ATOM 1810 C C . GLY A 1 228 ? -9.660 1.169 6.540 1.00 86.75 228 GLY A C 1
ATOM 1811 O O . GLY A 1 228 ? -9.256 1.957 5.693 1.00 86.75 228 GLY A O 1
ATOM 1812 N N . GLY A 1 229 ? -10.793 1.364 7.211 1.00 81.62 229 GLY A N 1
ATOM 1813 C CA . GLY A 1 229 ? -11.613 2.558 7.033 1.00 81.62 229 GLY A CA 1
ATOM 1814 C C . GLY A 1 229 ? -11.131 3.714 7.901 1.00 81.62 229 GLY A C 1
ATOM 1815 O O . GLY A 1 229 ? -10.585 3.492 8.978 1.00 81.62 229 GLY A O 1
ATOM 1816 N N . LYS A 1 230 ? -11.427 4.941 7.459 1.00 83.12 230 LYS A N 1
ATOM 1817 C CA . LYS A 1 230 ? -11.210 6.179 8.228 1.00 83.12 230 LYS A CA 1
ATOM 1818 C C . LYS A 1 230 ? -9.737 6.450 8.582 1.00 83.12 230 LYS A C 1
ATOM 1820 O O . LYS A 1 230 ? -9.462 7.094 9.591 1.00 83.12 230 LYS A O 1
ATOM 1825 N N . THR A 1 231 ? -8.797 6.024 7.737 1.00 84.44 231 THR A N 1
ATOM 1826 C CA . THR A 1 231 ? -7.361 6.322 7.905 1.00 84.44 231 THR A CA 1
ATOM 1827 C C . THR A 1 231 ? -7.085 7.822 7.953 1.00 84.44 231 THR A C 1
ATOM 1829 O O . THR A 1 231 ? -6.354 8.280 8.822 1.00 84.44 231 THR A O 1
ATOM 1832 N N . SER A 1 232 ? -7.783 8.625 7.143 1.00 79.44 232 SER A N 1
ATOM 1833 C CA . SER A 1 232 ? -7.692 10.095 7.190 1.00 79.44 232 SER A CA 1
ATOM 1834 C C . SER A 1 232 ? -8.114 10.713 8.531 1.00 79.44 232 SER A C 1
ATOM 1836 O O . SER A 1 232 ? -7.741 11.845 8.814 1.00 79.44 232 SER A O 1
ATOM 1838 N N . ALA A 1 233 ? -8.886 9.990 9.349 1.00 80.81 233 ALA A N 1
ATOM 1839 C CA . ALA A 1 233 ? -9.270 10.401 10.700 1.00 80.81 233 ALA A CA 1
ATOM 1840 C C . ALA A 1 233 ? -8.359 9.795 11.790 1.00 80.81 233 ALA A C 1
ATOM 1842 O O . ALA A 1 233 ? -8.650 9.943 12.971 1.00 80.81 233 ALA A O 1
ATOM 1843 N N . GLY A 1 234 ? -7.275 9.107 11.409 1.00 84.56 234 GLY A N 1
ATOM 1844 C CA . GLY A 1 234 ? -6.284 8.542 12.329 1.00 84.56 234 GLY A CA 1
ATOM 1845 C C . GLY A 1 234 ? -6.488 7.071 12.708 1.00 84.56 234 GLY A C 1
ATOM 1846 O O . GLY A 1 234 ? -5.743 6.561 13.542 1.00 84.56 234 GLY A O 1
ATOM 1847 N N . TYR A 1 235 ? -7.453 6.359 12.114 1.00 89.12 235 TYR A N 1
ATOM 1848 C CA . TYR A 1 235 ? -7.674 4.933 12.404 1.00 89.12 235 TYR A CA 1
ATOM 1849 C C . TYR A 1 235 ? -6.786 4.016 11.557 1.00 89.12 235 TYR A C 1
ATOM 1851 O O . TYR A 1 235 ? -6.415 4.343 10.436 1.00 89.12 235 TYR A O 1
ATOM 1859 N N . GLY A 1 236 ? -6.521 2.809 12.062 1.00 91.38 236 GLY A N 1
ATOM 1860 C CA . GLY A 1 236 ? -5.926 1.733 11.261 1.00 91.38 236 GLY A CA 1
ATOM 1861 C C . GLY A 1 236 ? -4.404 1.768 11.136 1.00 91.38 236 GLY A C 1
ATOM 1862 O O . GLY A 1 236 ? -3.858 1.042 10.310 1.00 91.38 236 GLY A O 1
ATOM 1863 N N . TYR A 1 237 ? -3.722 2.581 11.938 1.00 93.75 237 TYR A N 1
ATOM 1864 C CA . TYR A 1 237 ? -2.263 2.624 12.003 1.00 93.75 237 TYR A CA 1
ATOM 1865 C C . TYR A 1 237 ? -1.717 1.575 12.971 1.00 93.75 237 TYR A C 1
ATOM 1867 O O . TYR A 1 237 ? -2.339 1.279 13.993 1.00 93.75 237 TYR A O 1
ATOM 1875 N N . PHE A 1 238 ? -0.541 1.039 12.652 1.00 93.81 238 PHE A N 1
ATOM 1876 C CA . PHE A 1 238 ? 0.167 0.075 13.491 1.00 93.81 238 PHE A CA 1
ATOM 1877 C C . PHE A 1 238 ? 1.553 0.590 13.857 1.00 93.81 238 PHE A C 1
ATOM 1879 O O . PHE A 1 238 ? 2.203 1.300 13.089 1.00 93.81 238 PHE A O 1
ATOM 1886 N N . ASP A 1 239 ? 2.028 0.184 15.027 1.00 89.69 239 ASP A N 1
ATOM 1887 C CA . ASP A 1 239 ? 3.439 0.308 15.358 1.00 89.69 239 ASP A CA 1
ATOM 1888 C C . ASP A 1 239 ? 4.277 -0.722 14.579 1.00 89.69 239 ASP A C 1
ATOM 1890 O O . ASP A 1 239 ? 3.737 -1.730 14.108 1.00 89.69 239 ASP A O 1
ATOM 1894 N N . PRO A 1 240 ? 5.593 -0.479 14.419 1.00 77.56 240 PRO A N 1
ATOM 1895 C CA . PRO A 1 240 ? 6.491 -1.417 13.758 1.00 77.56 240 PRO A CA 1
ATOM 1896 C C . PRO A 1 240 ? 6.393 -2.821 14.371 1.00 77.56 240 PRO A C 1
ATOM 1898 O O . PRO A 1 240 ? 6.174 -2.942 15.581 1.00 77.56 240 PRO A O 1
ATOM 1901 N N . PRO A 1 241 ? 6.578 -3.882 13.566 1.00 71.38 241 PRO A N 1
ATOM 1902 C CA . PRO A 1 241 ? 6.480 -5.247 14.050 1.00 71.38 241 PRO A CA 1
ATOM 1903 C C . PRO A 1 241 ? 7.477 -5.489 15.187 1.00 71.38 241 PRO A C 1
ATOM 1905 O O . PRO A 1 241 ? 8.635 -5.073 15.139 1.00 71.38 241 PRO A O 1
ATOM 1908 N N . HIS A 1 242 ? 7.013 -6.186 16.221 1.00 61.00 242 HIS A N 1
ATOM 1909 C CA . HIS A 1 242 ? 7.882 -6.741 17.249 1.00 61.00 242 HIS A CA 1
ATOM 1910 C C . HIS A 1 242 ? 8.315 -8.152 16.826 1.00 61.00 242 HIS A C 1
ATOM 1912 O O . HIS A 1 242 ? 7.480 -8.889 16.292 1.00 61.00 242 HIS A O 1
ATOM 1918 N N . PRO A 1 243 ? 9.570 -8.568 17.084 1.00 50.78 243 PRO A N 1
ATOM 1919 C CA . PRO A 1 243 ? 10.003 -9.934 16.814 1.00 50.78 243 PRO A CA 1
ATOM 1920 C C . PRO A 1 243 ? 9.071 -10.946 17.488 1.00 50.78 243 PRO A C 1
ATOM 1922 O O . PRO A 1 243 ? 8.683 -10.776 18.651 1.00 50.78 243 PRO A O 1
ATOM 1925 N N . VAL A 1 244 ? 8.725 -12.013 16.764 1.00 44.94 244 VAL A N 1
ATOM 1926 C CA . VAL A 1 244 ? 7.853 -13.089 17.253 1.00 44.94 244 VAL A CA 1
ATOM 1927 C C . VAL A 1 244 ? 8.395 -13.627 18.58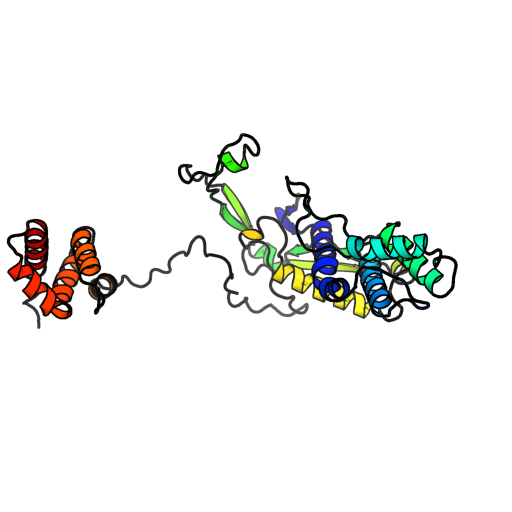5 1.00 44.94 244 VAL A C 1
ATOM 1929 O O . VAL A 1 244 ? 9.507 -14.142 18.646 1.00 44.94 244 VAL A O 1
ATOM 1932 N N . GLY A 1 245 ? 7.611 -13.506 19.662 1.00 43.72 245 GLY A N 1
ATOM 1933 C CA . GLY A 1 245 ? 7.948 -14.041 20.990 1.00 43.72 245 GLY A CA 1
ATOM 1934 C C . GLY A 1 245 ? 8.363 -13.015 22.051 1.00 43.72 245 GLY A C 1
ATOM 1935 O O . GLY A 1 245 ? 8.465 -13.383 23.221 1.00 43.72 245 GLY A O 1
ATOM 1936 N N . GLN A 1 246 ? 8.527 -11.733 21.706 1.00 37.00 246 GLN A N 1
ATOM 1937 C CA . GLN A 1 246 ? 8.662 -10.668 22.705 1.00 37.00 246 GLN A CA 1
ATOM 1938 C C . GLN A 1 246 ? 7.317 -9.967 22.912 1.00 37.00 246 GLN A C 1
ATOM 1940 O O . GLN A 1 246 ?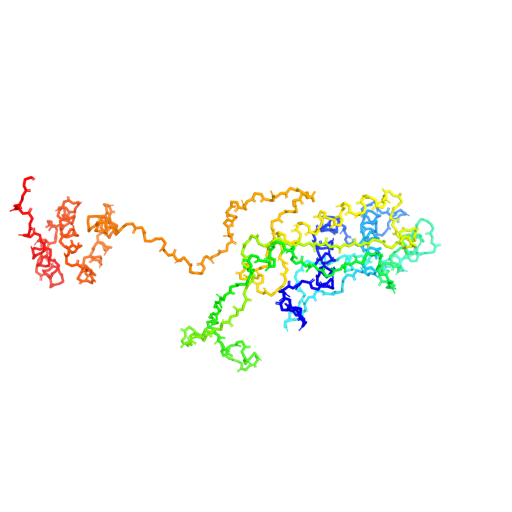 6.682 -9.512 21.963 1.00 37.00 246 GLN A O 1
ATOM 1945 N N . LYS A 1 247 ? 6.862 -9.883 24.171 1.00 35.81 247 LYS A N 1
ATOM 1946 C CA . LYS A 1 247 ? 5.743 -9.007 24.537 1.00 35.81 247 LYS A CA 1
ATOM 1947 C C . LYS A 1 247 ? 6.154 -7.586 24.163 1.00 35.81 247 LYS A C 1
ATOM 1949 O O . LYS A 1 247 ? 7.086 -7.059 24.765 1.00 35.81 247 LYS A O 1
ATOM 1954 N N . GLY A 1 248 ? 5.483 -6.999 23.174 1.00 39.16 248 GLY A N 1
ATOM 1955 C CA . GLY A 1 248 ? 5.657 -5.589 22.854 1.00 39.16 248 GLY A CA 1
ATOM 1956 C C . GLY A 1 248 ? 5.470 -4.764 24.124 1.00 39.16 248 GLY A C 1
ATOM 1957 O O . GLY A 1 248 ? 4.491 -4.942 24.854 1.00 39.16 248 GLY A O 1
ATOM 1958 N N . THR A 1 249 ? 6.437 -3.904 24.425 1.00 33.62 249 THR A N 1
ATOM 1959 C CA . THR A 1 249 ? 6.250 -2.825 25.393 1.00 33.62 249 THR A CA 1
ATOM 1960 C C . THR A 1 249 ? 5.026 -2.028 24.939 1.00 33.62 249 THR A C 1
ATOM 1962 O O . THR A 1 249 ? 4.918 -1.779 23.735 1.00 33.62 249 THR A O 1
ATOM 1965 N N . PRO A 1 250 ? 4.100 -1.630 25.833 1.00 34.69 250 PRO A N 1
ATOM 1966 C CA . PRO A 1 250 ? 3.014 -0.743 25.446 1.00 34.69 250 PRO A CA 1
ATOM 1967 C C . PRO A 1 250 ? 3.620 0.441 24.691 1.00 34.69 250 PRO A C 1
ATOM 1969 O O . PRO A 1 250 ? 4.582 1.030 25.201 1.00 34.69 250 PRO A O 1
ATOM 1972 N N . PRO A 1 251 ? 3.130 0.772 23.489 1.00 36.50 251 PRO A N 1
ATOM 1973 C CA . PRO A 1 251 ? 3.616 1.940 22.787 1.00 36.50 251 PRO A CA 1
ATOM 1974 C C . PRO A 1 251 ? 3.441 3.135 23.720 1.00 36.50 251 PRO A C 1
ATOM 1976 O O . PRO A 1 251 ? 2.329 3.436 24.160 1.00 36.50 251 PRO A O 1
ATOM 1979 N N . GLY A 1 252 ? 4.541 3.811 24.057 1.00 36.69 252 GLY A N 1
ATOM 1980 C CA . GLY A 1 252 ? 4.443 5.176 24.548 1.00 36.69 252 GLY A CA 1
ATOM 1981 C C . GLY A 1 252 ? 3.695 5.937 23.467 1.00 36.69 252 GLY A C 1
ATOM 1982 O O . GLY A 1 252 ? 4.175 5.961 22.336 1.00 36.69 252 GLY A O 1
ATOM 1983 N N . ALA A 1 253 ? 2.500 6.432 23.798 1.00 30.64 253 ALA A N 1
ATOM 1984 C CA . ALA A 1 253 ? 1.557 7.027 22.863 1.00 30.64 253 ALA A CA 1
ATOM 1985 C C . ALA A 1 253 ? 2.300 7.833 21.792 1.00 30.64 253 ALA A C 1
ATOM 1987 O O . ALA A 1 253 ? 2.809 8.927 22.061 1.00 30.64 253 ALA A O 1
ATOM 1988 N N . ARG A 1 254 ? 2.392 7.286 20.573 1.00 32.47 254 ARG A N 1
ATOM 1989 C CA . ARG A 1 254 ? 2.761 8.095 19.419 1.00 32.47 254 ARG A CA 1
ATOM 1990 C C . ARG A 1 254 ? 1.660 9.134 19.332 1.00 32.47 254 ARG A C 1
ATOM 1992 O O . ARG A 1 254 ? 0.524 8.804 19.009 1.00 32.47 254 ARG A O 1
ATOM 1999 N N . LYS A 1 255 ? 1.980 10.376 19.713 1.00 30.39 255 LYS A N 1
ATOM 2000 C CA . LYS A 1 255 ? 1.095 11.516 19.494 1.00 30.39 255 LYS A CA 1
ATOM 2001 C C . LYS A 1 255 ? 0.731 11.480 18.021 1.00 30.39 255 LYS A C 1
ATOM 2003 O O . LYS A 1 255 ? 1.604 11.689 17.177 1.00 30.39 255 LYS A O 1
ATOM 2008 N N . ALA A 1 256 ? -0.530 11.182 17.733 1.00 28.95 256 ALA A N 1
ATOM 2009 C CA . ALA A 1 256 ? -1.087 11.391 16.419 1.00 28.95 256 ALA A CA 1
ATOM 2010 C C . ALA A 1 256 ? -0.695 12.813 15.996 1.00 28.95 256 ALA A C 1
ATOM 2012 O O . ALA A 1 256 ? -1.036 13.795 16.659 1.00 28.95 256 ALA A O 1
ATOM 2013 N N . LYS A 1 257 ? 0.082 12.941 14.918 1.00 32.28 257 LYS A N 1
ATOM 2014 C CA . LYS A 1 257 ? 0.139 14.198 14.172 1.00 32.28 257 LYS A CA 1
ATOM 2015 C C . LYS A 1 257 ? -1.170 14.261 13.390 1.00 32.28 257 LYS A C 1
ATOM 2017 O O . LYS A 1 257 ? -1.237 13.916 12.221 1.00 32.28 257 LYS A O 1
ATOM 2022 N N . GLY A 1 258 ? -2.220 14.617 14.109 1.00 27.39 258 GLY A N 1
ATOM 2023 C CA . GLY A 1 258 ? -3.589 14.687 13.645 1.00 27.39 258 GLY A CA 1
ATOM 2024 C C . GLY A 1 258 ? -4.384 15.325 14.766 1.00 27.39 258 GLY A C 1
ATOM 2025 O O . GLY A 1 258 ? -4.354 14.848 15.894 1.00 27.39 258 GLY A O 1
ATOM 2026 N N . THR A 1 259 ? -4.978 16.467 14.448 1.00 34.53 259 THR A N 1
ATOM 2027 C CA . THR A 1 259 ? -5.913 17.240 15.265 1.00 34.53 259 THR A CA 1
ATOM 2028 C C . THR A 1 259 ? -6.756 16.345 16.163 1.00 34.53 259 THR A C 1
ATOM 2030 O O . THR A 1 259 ? -7.558 15.566 15.662 1.00 34.53 259 THR A O 1
ATOM 2033 N N . ASP A 1 260 ? -6.540 16.483 17.464 1.00 25.69 260 ASP A N 1
ATOM 2034 C CA . ASP A 1 260 ? -7.219 15.795 18.557 1.00 25.69 260 ASP A CA 1
ATOM 2035 C C . ASP A 1 260 ? -8.734 16.106 18.527 1.00 25.69 260 ASP A C 1
ATOM 2037 O O . ASP A 1 260 ? -9.118 17.240 18.836 1.00 25.69 260 ASP A O 1
ATOM 2041 N N . PRO A 1 261 ? -9.629 15.177 18.131 1.00 33.09 261 PRO A N 1
ATOM 2042 C CA . PRO A 1 261 ? -11.060 15.343 18.306 1.00 33.09 261 PRO A CA 1
ATOM 2043 C C . PRO A 1 261 ? -11.439 14.608 19.593 1.00 33.09 261 PRO A C 1
ATOM 2045 O O . PRO A 1 261 ? -11.433 13.385 19.655 1.00 33.09 261 PRO A O 1
ATOM 2048 N N . ALA A 1 262 ? -11.774 15.381 20.621 1.00 29.81 262 ALA A N 1
ATOM 2049 C CA . ALA A 1 262 ? -12.019 14.927 21.988 1.00 29.81 262 ALA A CA 1
ATOM 2050 C C . ALA A 1 262 ? -10.752 14.572 22.778 1.00 29.81 262 ALA A C 1
ATOM 2052 O O . ALA A 1 262 ? -10.594 13.477 23.320 1.00 29.81 262 ALA A O 1
ATOM 2053 N N . GLY A 1 263 ? -9.973 15.619 23.055 1.00 28.11 263 GLY A N 1
ATOM 2054 C CA . GLY A 1 263 ? -9.404 15.777 24.382 1.00 28.11 263 GLY A CA 1
ATOM 2055 C C . GLY A 1 263 ? -10.514 15.587 25.418 1.00 28.11 263 GLY A C 1
ATOM 2056 O O . GLY A 1 263 ? -11.256 16.513 25.755 1.00 28.11 263 GLY A O 1
ATOM 2057 N N . ARG A 1 264 ? -10.623 14.370 25.958 1.00 31.16 264 ARG A N 1
ATOM 2058 C CA . ARG A 1 264 ? -11.059 14.181 27.333 1.00 31.16 264 ARG A CA 1
ATOM 2059 C C . ARG A 1 264 ? -10.054 14.994 28.125 1.00 31.16 264 ARG A C 1
ATOM 2061 O O . ARG A 1 264 ? -8.951 14.524 28.376 1.00 31.16 264 ARG A O 1
ATOM 2068 N N . MET A 1 265 ? -10.405 16.250 28.407 1.00 27.78 265 MET A N 1
ATOM 2069 C CA . MET A 1 265 ? -9.659 17.081 29.331 1.00 27.78 265 MET A CA 1
ATOM 2070 C C . MET A 1 265 ? -9.496 16.223 30.581 1.00 27.78 265 MET A C 1
ATOM 2072 O O . MET A 1 265 ? -10.446 16.031 31.346 1.00 27.78 265 MET A O 1
ATOM 2076 N N . GLU A 1 266 ? -8.290 15.694 30.791 1.00 26.77 266 GLU A N 1
ATOM 2077 C CA . GLU A 1 266 ? -7.762 15.652 32.138 1.00 26.77 266 GLU A CA 1
ATOM 2078 C C . GLU A 1 266 ? -8.094 17.027 32.692 1.00 26.77 266 GLU A C 1
ATOM 2080 O O . GLU A 1 266 ? -7.657 18.049 32.152 1.00 26.77 266 GLU A O 1
ATOM 2085 N N . ARG A 1 267 ? -9.010 17.062 33.663 1.00 27.44 267 ARG A N 1
ATOM 2086 C CA . ARG A 1 267 ? -9.304 18.282 34.389 1.00 27.44 267 ARG A CA 1
ATOM 2087 C C . ARG A 1 267 ? -7.973 18.684 34.996 1.00 27.44 267 ARG A C 1
ATOM 2089 O O . ARG A 1 267 ? -7.587 18.170 36.043 1.00 27.44 267 ARG A O 1
ATOM 2096 N N . LYS A 1 268 ? -7.268 19.587 34.312 1.00 38.28 268 LYS A N 1
ATOM 2097 C CA . LYS A 1 268 ? -6.270 20.441 34.932 1.00 38.28 268 LYS A CA 1
ATOM 2098 C C . LYS A 1 268 ? -6.962 20.935 36.207 1.00 38.28 268 LYS A C 1
ATOM 2100 O O . LYS A 1 268 ? -8.140 21.309 36.103 1.00 38.28 268 LYS A O 1
ATOM 2105 N N . PRO A 1 269 ? -6.332 20.820 37.391 1.00 39.94 269 PRO A N 1
ATOM 2106 C CA . PRO A 1 269 ? -6.956 21.278 38.630 1.00 39.94 269 PRO A CA 1
ATOM 2107 C C . PRO A 1 269 ? -7.559 22.659 38.359 1.00 39.94 269 PRO A C 1
ATOM 2109 O O . PRO A 1 269 ? -6.930 23.410 37.604 1.00 39.94 269 PRO A O 1
ATOM 2112 N N . PRO A 1 270 ? -8.790 22.943 38.833 1.00 46.91 270 PRO A N 1
ATOM 2113 C CA . PRO A 1 270 ? -9.477 24.176 38.472 1.00 46.91 270 PRO A CA 1
ATOM 2114 C C . PRO A 1 270 ? -8.490 25.320 38.661 1.00 46.91 270 PRO A C 1
ATOM 2116 O O . PRO A 1 270 ? -7.942 25.467 39.756 1.00 46.91 270 PRO A O 1
ATOM 2119 N N . ALA A 1 271 ? -8.191 26.031 37.565 1.00 59.84 271 ALA A N 1
ATOM 2120 C CA . ALA A 1 271 ? -7.312 27.184 37.618 1.00 59.84 271 ALA A CA 1
ATOM 2121 C C . ALA A 1 271 ? -7.861 28.061 38.735 1.00 59.84 271 ALA A C 1
ATOM 2123 O O . ALA A 1 271 ? -9.066 28.331 38.784 1.00 59.84 271 ALA A O 1
ATOM 2124 N N . THR A 1 272 ? -7.011 28.415 39.692 1.00 81.38 272 THR A N 1
ATOM 2125 C CA . THR A 1 272 ? -7.460 29.297 40.767 1.00 81.38 272 THR A CA 1
ATOM 2126 C C . THR A 1 272 ? -8.039 30.564 40.123 1.00 81.38 272 THR A C 1
ATOM 2128 O O . THR A 1 272 ? -7.556 30.971 39.061 1.00 81.38 272 THR A O 1
ATOM 2131 N N . PRO A 1 273 ? -9.041 31.232 40.724 1.00 77.12 273 PRO A N 1
ATOM 2132 C CA . PRO A 1 273 ? -9.561 32.482 40.163 1.00 77.12 273 PRO A CA 1
ATOM 2133 C C . PRO A 1 273 ? -8.451 33.509 39.838 1.00 77.12 273 PRO A C 1
ATOM 2135 O O . PRO A 1 273 ? -8.559 34.247 38.863 1.00 77.12 273 PRO A O 1
ATOM 2138 N N . ALA A 1 274 ? -7.341 33.469 40.593 1.00 78.62 274 ALA A N 1
ATOM 2139 C CA . ALA A 1 274 ? -6.057 34.139 40.338 1.00 78.62 274 ALA A CA 1
ATOM 2140 C C . ALA A 1 274 ? -5.419 33.822 38.977 1.00 78.62 274 ALA A C 1
ATOM 2142 O O . ALA A 1 274 ? -5.017 34.729 38.246 1.00 78.62 274 ALA A O 1
ATOM 2143 N N . GLU A 1 275 ? -5.293 32.547 38.630 1.00 77.31 275 GLU A N 1
ATOM 2144 C CA . GLU A 1 275 ? -4.680 32.105 37.377 1.00 77.31 275 GLU A CA 1
ATOM 2145 C C . GLU A 1 275 ? -5.572 32.400 36.173 1.00 77.31 275 GLU A C 1
ATOM 2147 O O . GLU A 1 275 ? -5.077 32.865 35.143 1.00 77.31 275 GLU A O 1
ATOM 2152 N N . GLU A 1 276 ? -6.883 32.199 36.316 1.00 79.88 276 GLU A N 1
ATOM 2153 C CA . GLU A 1 276 ? -7.853 32.490 35.259 1.00 79.88 276 GLU A CA 1
ATOM 2154 C C . GLU A 1 276 ? -7.896 33.994 34.952 1.00 79.88 276 GLU A C 1
ATOM 2156 O O . GLU A 1 276 ? -7.765 34.406 33.798 1.00 79.88 276 GLU A O 1
ATOM 2161 N N . ALA A 1 277 ? -7.936 34.840 35.983 1.00 82.62 277 ALA A N 1
ATOM 2162 C CA . ALA A 1 277 ? -7.884 36.286 35.810 1.00 82.62 277 ALA A CA 1
ATOM 2163 C C . ALA A 1 277 ? -6.557 36.774 35.200 1.00 82.62 277 ALA A C 1
ATOM 2165 O O . ALA A 1 277 ? -6.571 37.699 34.387 1.00 82.62 277 ALA A O 1
ATOM 2166 N N . ARG A 1 278 ? -5.413 36.150 35.529 1.00 83.50 278 ARG A N 1
ATOM 2167 C CA . ARG A 1 278 ? -4.111 36.461 34.898 1.00 83.50 278 ARG A CA 1
ATOM 2168 C C . ARG A 1 278 ? 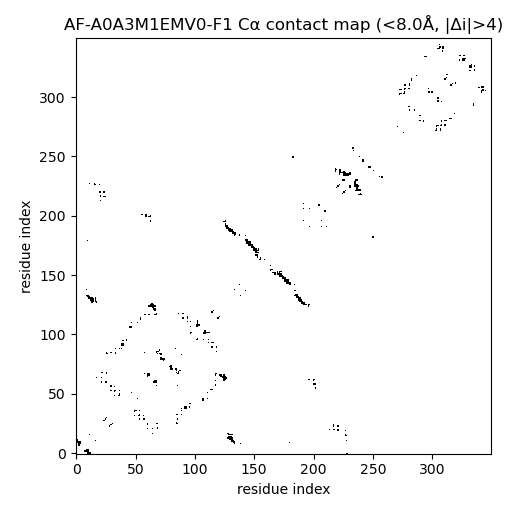-4.065 36.069 33.425 1.00 83.50 278 ARG A C 1
ATOM 2170 O O . ARG A 1 278 ? -3.427 36.768 32.641 1.00 83.50 278 ARG A O 1
ATOM 2177 N N . ALA A 1 279 ? -4.733 34.982 33.045 1.00 80.88 279 ALA A N 1
ATOM 2178 C CA . ALA A 1 279 ? -4.864 34.586 31.645 1.00 80.88 279 ALA A CA 1
ATOM 2179 C C . ALA A 1 279 ? -5.781 35.546 30.867 1.00 80.88 279 ALA A C 1
ATOM 2181 O O . ALA A 1 279 ? -5.496 35.888 29.716 1.00 80.88 279 ALA A O 1
ATOM 2182 N N . ILE A 1 280 ? -6.851 36.027 31.507 1.00 84.19 280 ILE A N 1
ATOM 2183 C CA . ILE A 1 280 ? -7.772 37.008 30.922 1.00 84.19 280 ILE A CA 1
ATOM 2184 C C . ILE A 1 280 ? -7.096 38.376 30.799 1.00 84.19 280 ILE A C 1
ATOM 2186 O O . ILE A 1 280 ? -7.207 39.026 29.760 1.00 84.19 280 ILE A O 1
ATOM 2190 N N . LEU A 1 281 ? -6.355 38.810 31.818 1.00 84.50 281 LEU A N 1
ATOM 2191 C CA . LEU A 1 281 ? -5.745 40.136 31.894 1.00 84.50 281 LEU A CA 1
ATOM 2192 C C . LEU A 1 281 ? -4.213 40.069 32.099 1.00 84.50 281 LEU A C 1
ATOM 2194 O O . LEU A 1 281 ? -3.710 40.557 33.116 1.00 84.50 281 LEU A O 1
ATOM 2198 N N . PRO A 1 282 ? -3.440 39.493 31.153 1.00 83.75 282 PRO A N 1
ATOM 2199 C CA . PRO A 1 282 ? -1.978 39.469 31.232 1.00 83.75 282 PRO A CA 1
ATOM 2200 C C . PRO A 1 282 ? -1.416 40.896 31.194 1.00 83.75 282 PRO A C 1
ATOM 2202 O O . PRO A 1 282 ? -2.102 41.782 30.688 1.00 83.75 282 PRO A O 1
ATOM 2205 N N . PRO A 1 283 ? -0.195 41.165 31.687 1.00 79.69 283 PRO A N 1
ATOM 2206 C CA . PRO A 1 283 ? 0.426 42.488 31.589 1.00 79.69 283 PRO A CA 1
ATOM 2207 C C . PRO A 1 283 ? 0.787 42.851 30.135 1.00 79.69 283 PRO A C 1
ATOM 2209 O O . PRO A 1 283 ? 1.120 41.981 29.336 1.00 79.69 283 PRO A O 1
ATOM 2212 N N . GLY A 1 284 ? 0.764 44.145 29.799 1.00 81.31 284 GLY A N 1
ATOM 2213 C CA . GLY A 1 284 ? 1.223 44.657 28.497 1.00 81.31 284 GLY A CA 1
ATOM 2214 C C . GLY A 1 284 ? 0.183 44.687 27.367 1.00 81.31 284 GLY A C 1
ATOM 2215 O O . GLY A 1 284 ? 0.554 44.881 26.212 1.00 81.31 284 GLY A O 1
ATOM 2216 N N . LEU A 1 285 ? -1.109 44.525 27.665 1.00 83.88 285 LEU A N 1
ATOM 2217 C CA . LEU A 1 285 ? -2.182 44.630 26.673 1.00 83.88 285 LEU A CA 1
ATOM 2218 C C . LEU A 1 285 ? -2.310 46.051 26.109 1.00 83.88 285 LEU A C 1
ATOM 2220 O O . LEU A 1 285 ? -2.224 47.047 26.832 1.00 83.88 285 LEU A O 1
ATOM 2224 N N . ALA A 1 286 ? -2.607 46.131 24.810 1.00 83.25 286 ALA A N 1
ATOM 2225 C CA . ALA A 1 286 ? -2.954 47.385 24.153 1.00 83.25 286 ALA A CA 1
ATOM 2226 C C . ALA A 1 286 ? -4.261 47.977 24.737 1.00 83.25 286 ALA A C 1
ATOM 2228 O O . ALA A 1 286 ? -5.170 47.219 25.084 1.00 83.25 286 ALA A O 1
ATOM 2229 N N . PRO A 1 287 ? -4.430 49.316 24.799 1.00 80.00 287 PRO A N 1
ATOM 2230 C CA . PRO A 1 287 ? -5.601 49.936 25.435 1.00 80.00 287 PRO A CA 1
ATOM 2231 C C . PRO A 1 287 ? -6.963 49.548 24.833 1.00 80.00 287 PRO A C 1
ATOM 2233 O O . PRO A 1 287 ? -7.963 49.513 25.551 1.00 80.00 287 PRO A O 1
ATOM 2236 N N . SER A 1 288 ? -7.022 49.268 23.526 1.00 78.19 288 SER A N 1
ATOM 2237 C CA . SER A 1 288 ? -8.241 48.812 22.842 1.00 78.19 288 SER A CA 1
ATOM 2238 C C . SER A 1 288 ? -8.636 47.396 23.257 1.00 78.19 288 SER A C 1
ATOM 2240 O O . SER A 1 288 ? -9.805 47.145 23.536 1.00 78.19 288 SER A O 1
ATOM 2242 N N . GLU A 1 289 ? -7.657 46.501 23.353 1.00 82.19 289 GLU A N 1
ATOM 2243 C CA . GLU A 1 289 ? -7.835 45.115 23.786 1.00 82.19 289 GLU A CA 1
ATOM 2244 C C . GLU A 1 289 ? -8.217 45.056 25.269 1.00 82.19 289 GLU A C 1
ATOM 2246 O O . GLU A 1 289 ? -9.175 44.391 25.654 1.00 82.19 289 GLU A O 1
ATOM 2251 N N . LEU A 1 290 ? -7.539 45.851 26.100 1.00 84.88 290 LEU A N 1
ATOM 2252 C CA . LEU A 1 290 ? -7.845 45.990 27.520 1.00 84.88 290 LEU A CA 1
ATOM 2253 C C . LEU A 1 290 ? -9.305 46.413 27.754 1.00 84.88 290 LEU A C 1
ATOM 2255 O O . LEU A 1 290 ? -9.995 45.854 28.602 1.00 84.88 290 LEU A O 1
ATOM 2259 N N . ALA A 1 291 ? -9.792 47.377 26.970 1.00 82.06 291 ALA A N 1
ATOM 2260 C CA . ALA A 1 291 ? -11.176 47.833 27.018 1.00 82.06 291 ALA A CA 1
ATOM 2261 C C . ALA A 1 291 ? -12.187 46.725 26.683 1.00 82.06 291 ALA A C 1
ATOM 2263 O O . ALA A 1 291 ? -13.181 46.590 27.395 1.00 82.06 291 ALA A O 1
ATOM 2264 N N . GLN A 1 292 ? -11.925 45.931 25.641 1.00 83.56 292 GLN A N 1
ATOM 2265 C CA . GLN A 1 292 ? -12.804 44.829 25.233 1.00 83.56 292 GLN A CA 1
ATOM 2266 C C . GLN A 1 292 ? -12.852 43.714 26.280 1.00 83.56 292 GLN A C 1
ATOM 2268 O O . GLN A 1 292 ? -13.920 43.170 26.559 1.00 83.56 292 GLN A O 1
ATOM 2273 N N . ARG A 1 293 ? -11.711 43.394 26.900 1.00 86.38 293 ARG A N 1
ATOM 2274 C CA . ARG A 1 293 ? -11.651 42.354 27.937 1.00 86.38 293 ARG A CA 1
ATOM 2275 C C . ARG A 1 293 ? -12.391 42.751 29.209 1.00 86.38 293 ARG A C 1
ATOM 2277 O O . ARG A 1 293 ? -13.069 41.913 29.790 1.00 86.38 293 ARG A O 1
ATOM 2284 N N . ILE A 1 294 ? -12.328 44.026 29.600 1.00 87.06 294 ILE A N 1
ATOM 2285 C CA . ILE A 1 294 ? -13.120 44.539 30.728 1.00 87.06 294 ILE A CA 1
ATOM 2286 C C . ILE A 1 294 ? -14.623 44.548 30.402 1.00 87.06 294 ILE A C 1
ATOM 2288 O O . ILE A 1 294 ? -15.425 44.255 31.282 1.00 87.06 294 ILE A O 1
ATOM 2292 N N . ASP A 1 295 ? -15.025 44.815 29.154 1.00 87.06 295 ASP A N 1
ATOM 2293 C CA . ASP A 1 295 ? -16.446 44.761 28.763 1.00 87.06 295 ASP A CA 1
ATOM 2294 C C . ASP A 1 295 ? -17.046 43.353 28.862 1.00 87.06 295 ASP A C 1
ATOM 2296 O O . ASP A 1 295 ? -18.221 43.221 29.200 1.00 87.06 295 ASP A O 1
ATOM 2300 N N . ARG A 1 296 ? -16.241 42.317 28.595 1.00 86.94 296 ARG A N 1
ATOM 2301 C CA . ARG A 1 296 ? -16.636 40.902 28.703 1.00 86.94 296 ARG A CA 1
ATOM 2302 C C . ARG A 1 296 ? -16.464 40.322 30.106 1.00 86.94 296 ARG A C 1
ATOM 2304 O O . ARG A 1 296 ? -16.928 39.223 30.376 1.00 86.94 296 ARG A O 1
ATOM 2311 N N . ALA A 1 297 ? -15.818 41.044 31.021 1.00 86.31 297 ALA A N 1
ATOM 2312 C CA . ALA A 1 297 ? -15.570 40.562 32.376 1.00 86.31 297 ALA A CA 1
ATOM 2313 C C . ALA A 1 297 ? -16.840 40.141 33.163 1.00 86.31 297 ALA A C 1
ATOM 2315 O O . ALA A 1 297 ? -16.745 39.187 33.934 1.00 86.31 297 ALA A O 1
ATOM 2316 N N . PRO A 1 298 ? -18.034 40.741 32.961 1.00 87.44 298 PRO A N 1
ATOM 2317 C CA . PRO A 1 298 ? -19.273 40.269 33.587 1.00 87.44 298 PRO A CA 1
ATOM 2318 C C . PRO A 1 298 ? -19.716 38.846 33.204 1.00 87.44 298 PRO A C 1
ATOM 2320 O O . PRO A 1 298 ? -20.580 38.299 33.885 1.00 87.44 298 PRO A O 1
ATOM 2323 N N . GLU A 1 299 ? -19.166 38.256 32.135 1.00 86.56 299 GLU A N 1
ATOM 2324 C CA . GLU A 1 299 ? -19.499 36.899 31.666 1.00 86.56 299 GLU A CA 1
ATOM 2325 C C . GLU A 1 299 ? -18.849 35.792 32.524 1.00 86.56 299 GLU A C 1
ATOM 2327 O O . GLU A 1 299 ? -19.245 34.632 32.437 1.00 86.56 299 GLU A O 1
ATOM 2332 N N . TYR A 1 300 ? -17.873 36.139 33.374 1.00 85.06 300 TYR A N 1
ATOM 2333 C CA . TYR A 1 300 ? -17.115 35.188 34.199 1.00 85.06 300 TYR A CA 1
ATOM 2334 C C . TYR A 1 300 ? -17.715 35.004 35.605 1.00 85.06 300 TYR A C 1
ATOM 2336 O O . TYR A 1 300 ? -18.451 35.870 36.079 1.00 85.06 300 TYR A O 1
ATOM 2344 N N . PRO A 1 301 ? -17.382 33.922 36.336 1.00 85.88 301 PRO A N 1
ATOM 2345 C CA . PRO A 1 301 ? -17.796 33.752 37.731 1.00 85.88 301 PRO A CA 1
ATOM 2346 C C . PRO A 1 301 ? -17.313 34.891 38.642 1.00 85.88 301 PRO A C 1
ATOM 2348 O O . PRO A 1 301 ? -16.229 35.440 38.450 1.00 85.88 301 PRO A O 1
ATOM 2351 N N . GLU A 1 302 ? -18.077 35.217 39.689 1.00 83.81 302 GLU A N 1
ATOM 2352 C CA . GLU A 1 302 ? -17.820 36.385 40.551 1.00 83.81 302 GLU A CA 1
ATOM 2353 C C . GLU A 1 302 ? -16.414 36.397 41.183 1.00 83.81 302 GLU A C 1
ATOM 2355 O O . GLU A 1 302 ? -15.773 37.444 41.265 1.00 83.81 302 GLU A O 1
ATOM 2360 N N . ALA A 1 303 ? -15.897 35.226 41.572 1.00 82.69 303 ALA A N 1
ATOM 2361 C CA . ALA A 1 303 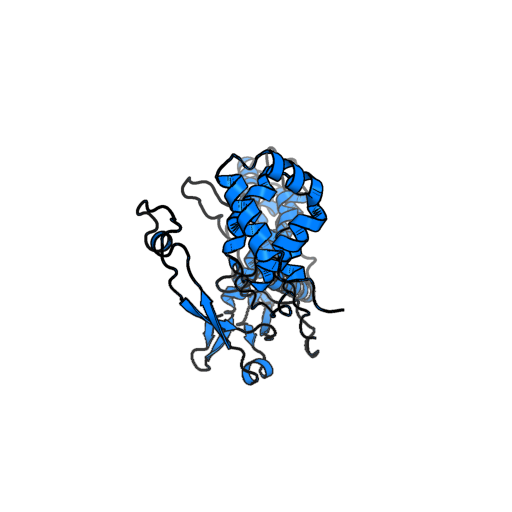? -14.546 35.085 42.120 1.00 82.69 303 ALA A CA 1
ATOM 2362 C C . ALA A 1 303 ? -13.456 35.509 41.117 1.00 82.69 303 ALA A C 1
ATOM 2364 O O . ALA A 1 303 ? -12.463 36.123 41.503 1.00 82.69 303 ALA A O 1
ATOM 2365 N N . VAL A 1 304 ? -13.666 35.234 39.827 1.00 83.88 304 VAL A N 1
ATOM 2366 C CA . VAL A 1 304 ? -12.764 35.632 38.737 1.00 83.88 304 VAL A CA 1
ATOM 2367 C C . VAL A 1 304 ? -12.942 37.120 38.425 1.00 83.88 304 VAL A C 1
ATOM 2369 O O . VAL A 1 304 ? -11.957 37.826 38.228 1.00 83.88 304 VAL A O 1
ATOM 2372 N N . GLN A 1 305 ? -14.178 37.638 38.464 1.00 88.19 305 GLN A N 1
ATOM 2373 C CA . GLN A 1 305 ? -14.457 39.072 38.278 1.00 88.19 305 GLN A CA 1
ATOM 2374 C C . GLN A 1 305 ? -13.710 39.952 39.291 1.00 88.19 305 GLN A C 1
ATOM 2376 O O . GLN A 1 305 ? -13.101 40.953 38.901 1.00 88.19 305 GLN A O 1
ATOM 2381 N N . ARG A 1 306 ? -13.710 39.561 40.575 1.00 87.12 306 ARG A N 1
ATOM 2382 C CA . ARG A 1 306 ? -12.974 40.264 41.646 1.00 87.12 306 ARG A CA 1
ATOM 2383 C C . ARG A 1 306 ? -11.481 40.328 41.359 1.00 87.12 306 ARG A C 1
ATOM 2385 O O . ARG A 1 306 ? -10.852 41.377 41.493 1.00 87.12 306 ARG A O 1
ATOM 2392 N N . GLU A 1 307 ? -10.925 39.223 40.891 1.00 86.69 307 GLU A N 1
ATOM 2393 C CA . GLU A 1 307 ? -9.503 39.141 40.611 1.00 86.69 307 GLU A CA 1
ATOM 2394 C C . GLU A 1 307 ? -9.102 39.884 39.328 1.00 86.69 307 GLU A C 1
ATOM 2396 O O . GLU A 1 307 ? -8.069 40.553 39.306 1.00 86.69 307 GLU A O 1
ATOM 2401 N N . ILE A 1 308 ? -9.944 39.878 38.287 1.00 87.88 308 ILE A N 1
ATOM 2402 C CA . ILE A 1 308 ? -9.755 40.724 37.095 1.00 87.88 308 ILE A CA 1
ATOM 2403 C C . ILE A 1 308 ? -9.746 42.205 37.497 1.00 87.88 308 ILE A C 1
ATOM 2405 O O . ILE A 1 308 ? -8.868 42.957 37.065 1.00 87.88 308 ILE A O 1
ATOM 2409 N N . ALA A 1 309 ? -10.689 42.632 38.345 1.00 87.56 309 ALA A N 1
ATOM 2410 C CA . ALA A 1 309 ? -10.750 44.008 38.839 1.00 87.56 309 ALA A CA 1
ATOM 2411 C C . ALA A 1 309 ? -9.492 44.381 39.649 1.00 87.56 309 ALA A C 1
ATOM 2413 O O . ALA A 1 309 ? -8.923 45.463 39.450 1.00 87.56 309 ALA A O 1
ATOM 2414 N N . ARG A 1 310 ? -8.998 43.456 40.486 1.00 86.69 310 ARG A N 1
ATOM 2415 C CA . ARG A 1 310 ? -7.739 43.603 41.234 1.00 86.69 310 ARG A CA 1
ATOM 2416 C C . ARG A 1 310 ? -6.534 43.747 40.299 1.00 86.69 310 ARG A C 1
ATOM 2418 O O . ARG A 1 310 ? -5.783 44.718 40.416 1.00 86.69 310 ARG A O 1
ATOM 2425 N N . LEU A 1 311 ? -6.366 42.837 39.336 1.00 86.62 311 LEU A N 1
ATOM 2426 C CA . LEU A 1 311 ? -5.260 42.862 38.368 1.00 86.62 311 LEU A CA 1
ATOM 2427 C C . LEU A 1 311 ? -5.286 44.118 37.495 1.00 86.62 311 LEU A C 1
ATOM 2429 O O . LEU A 1 311 ? -4.230 44.688 37.214 1.00 86.62 311 LEU A O 1
ATOM 2433 N N . PHE A 1 312 ? -6.472 44.601 37.119 1.00 86.81 312 PHE A N 1
ATOM 2434 C CA . PHE A 1 312 ? -6.619 45.846 36.369 1.00 86.81 312 PHE A CA 1
ATOM 2435 C C . PHE A 1 312 ? -6.081 47.053 37.150 1.00 86.81 312 PHE A C 1
ATOM 2437 O O . PHE A 1 312 ? -5.344 47.871 36.596 1.00 86.81 312 PHE A O 1
ATOM 2444 N N . ARG A 1 313 ? -6.365 47.152 38.456 1.00 83.44 313 ARG A N 1
ATOM 2445 C CA . ARG A 1 313 ? -5.807 48.228 39.298 1.00 83.44 313 ARG A CA 1
ATOM 2446 C C . ARG A 1 313 ? -4.289 48.125 39.449 1.00 83.44 313 ARG A C 1
ATOM 2448 O O . ARG A 1 313 ? -3.608 49.148 39.372 1.00 83.44 313 ARG A O 1
ATOM 2455 N N . VAL A 1 314 ? -3.775 46.909 39.644 1.00 82.44 314 VAL A N 1
ATOM 2456 C CA . VAL A 1 314 ? -2.349 46.663 39.914 1.00 82.44 314 VAL A CA 1
ATOM 2457 C C . VAL A 1 314 ? -1.497 46.856 38.659 1.00 82.44 314 VAL A C 1
ATOM 2459 O O . VAL A 1 314 ? -0.548 47.638 38.668 1.00 82.44 314 VAL A O 1
ATOM 2462 N N . HIS A 1 315 ? -1.837 46.181 37.561 1.00 82.94 315 HIS A N 1
ATOM 2463 C CA . HIS A 1 315 ? -0.997 46.144 36.362 1.00 82.94 315 HIS A CA 1
ATOM 2464 C C . HIS A 1 315 ? -1.271 47.289 35.381 1.00 82.94 315 HIS A C 1
ATOM 2466 O O . HIS A 1 315 ? -0.402 47.617 34.576 1.00 82.94 315 HIS A O 1
ATOM 2472 N N . TYR A 1 316 ? -2.436 47.941 35.472 1.00 84.69 316 TYR A N 1
ATOM 2473 C CA . TYR A 1 316 ? -2.870 48.975 34.525 1.00 84.69 316 TYR A CA 1
ATOM 2474 C C . TYR A 1 316 ? -3.202 50.316 35.193 1.00 84.69 316 TYR A C 1
ATOM 2476 O O . TYR A 1 316 ? -4.035 51.087 34.711 1.00 84.69 316 TYR A O 1
ATOM 2484 N N . SER A 1 317 ? -2.498 50.655 36.277 1.00 79.69 317 SER A N 1
ATOM 2485 C CA . SER A 1 317 ? -2.714 51.882 37.065 1.00 79.69 317 SER A CA 1
ATOM 2486 C C . SER A 1 317 ? -2.695 53.184 36.241 1.00 79.69 317 SER A C 1
ATOM 2488 O O . SER A 1 317 ? -3.436 54.126 36.535 1.00 79.69 317 SER A O 1
ATOM 2490 N N . GLN A 1 318 ? -1.896 53.245 35.170 1.00 81.12 318 GLN A N 1
ATOM 2491 C CA . GLN A 1 318 ? -1.850 54.396 34.259 1.00 81.12 318 GLN A CA 1
ATOM 2492 C C . GLN A 1 318 ? -3.112 54.511 33.392 1.00 81.12 318 GLN A C 1
ATOM 2494 O O . GLN A 1 318 ? -3.608 55.619 33.170 1.00 81.12 318 GLN A O 1
ATOM 2499 N N . GLU A 1 319 ? -3.678 53.387 32.947 1.00 82.25 319 GLU A N 1
ATOM 2500 C CA . GLU A 1 319 ? -4.934 53.368 32.188 1.00 82.25 319 GLU A CA 1
ATOM 2501 C C . GLU A 1 319 ? -6.133 53.686 33.087 1.00 82.25 319 GLU A C 1
ATOM 2503 O O . GLU A 1 319 ? -6.995 54.468 32.687 1.00 82.25 319 GLU A O 1
ATOM 2508 N N . VAL A 1 320 ? -6.129 53.230 34.346 1.00 81.12 320 VAL A N 1
ATOM 2509 C CA . VAL A 1 320 ? -7.128 53.632 35.355 1.00 81.12 320 VAL A CA 1
ATOM 2510 C C . VAL A 1 320 ? -7.167 55.159 35.512 1.00 81.12 320 VAL A C 1
ATOM 2512 O O . VAL A 1 320 ? -8.242 55.763 35.483 1.00 81.12 320 VAL A O 1
ATOM 2515 N N . LYS A 1 321 ? -6.002 55.819 35.614 1.00 83.00 321 LYS A N 1
ATOM 2516 C CA . LYS A 1 321 ? -5.913 57.292 35.690 1.00 83.00 321 LYS A CA 1
ATOM 2517 C C . LYS A 1 321 ? -6.456 57.969 34.427 1.00 83.00 321 LYS A C 1
ATOM 2519 O O . LYS A 1 321 ? -7.169 58.968 34.530 1.00 83.00 321 LYS A O 1
ATOM 2524 N N . LYS A 1 322 ? -6.154 57.431 33.239 1.00 84.38 322 LYS A N 1
ATOM 2525 C CA . LYS A 1 322 ? -6.678 57.951 31.962 1.00 84.38 322 LYS A CA 1
ATOM 2526 C C . LYS A 1 322 ? -8.193 57.782 31.848 1.00 84.38 322 LYS A C 1
ATOM 2528 O O . LYS A 1 322 ? -8.862 58.689 31.358 1.00 84.38 322 LYS A O 1
ATOM 2533 N N . TRP A 1 323 ? -8.734 56.656 32.306 1.00 83.62 323 TRP A N 1
ATOM 2534 C CA . TRP A 1 323 ? -10.172 56.387 32.289 1.00 83.62 323 TRP A CA 1
ATOM 2535 C C . TRP A 1 323 ? -10.911 57.291 33.274 1.00 83.62 323 TRP A C 1
ATOM 2537 O O . TRP A 1 323 ? -11.936 57.859 32.910 1.00 83.62 323 TRP A O 1
ATOM 2547 N N . ARG A 1 324 ? -10.349 57.540 34.467 1.00 84.12 324 ARG A N 1
ATOM 2548 C CA . ARG A 1 324 ? -10.900 58.514 35.429 1.00 84.12 324 ARG A CA 1
ATOM 2549 C C . ARG A 1 324 ? -10.983 59.930 34.853 1.00 84.12 324 ARG A C 1
ATOM 2551 O O . ARG A 1 324 ? -11.998 60.591 35.030 1.00 84.12 324 ARG A O 1
A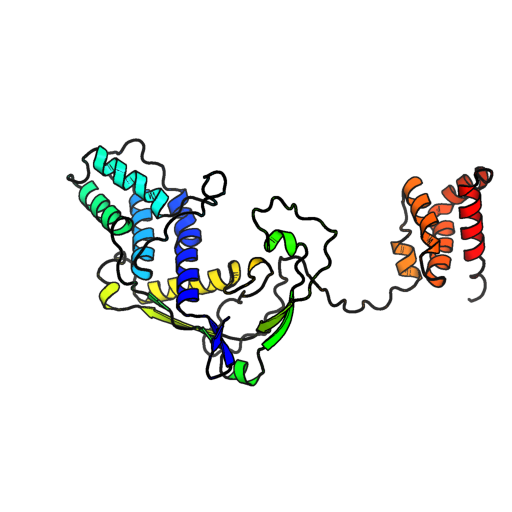TOM 2558 N N . LYS A 1 325 ? -9.973 60.366 34.089 1.00 83.88 325 LYS A N 1
ATOM 2559 C CA . LYS A 1 325 ? -10.003 61.655 33.364 1.00 83.88 325 LYS A CA 1
ATOM 2560 C C . LYS A 1 325 ? -11.044 61.707 32.236 1.00 83.88 325 LYS A C 1
ATOM 2562 O O . LYS A 1 325 ? -11.373 62.789 31.774 1.00 83.88 325 LYS A O 1
ATOM 2567 N N . LYS A 1 326 ? -11.547 60.556 31.776 1.00 84.19 326 LYS A N 1
ATOM 2568 C CA . LYS A 1 326 ? -12.555 60.423 30.708 1.00 84.19 326 LYS A CA 1
ATOM 2569 C C . LYS A 1 326 ? -13.894 59.880 31.236 1.00 84.19 326 LYS A C 1
ATOM 2571 O O . LYS A 1 326 ? -14.663 59.322 30.451 1.00 84.19 326 LYS A O 1
ATOM 2576 N N . LYS A 1 327 ? -14.177 60.032 32.541 1.00 78.62 327 LYS A N 1
ATOM 2577 C CA . LYS A 1 327 ? -15.379 59.494 33.214 1.00 78.62 327 LYS A CA 1
ATOM 2578 C C . LYS A 1 327 ? -16.694 60.059 32.658 1.00 78.62 327 LYS A C 1
ATOM 2580 O O . LYS A 1 327 ? -17.726 59.428 32.809 1.00 78.62 327 LYS A O 1
ATOM 2585 N N . GLU A 1 328 ? -16.654 61.187 31.953 1.00 78.25 328 GLU A N 1
ATOM 2586 C CA . GLU A 1 328 ? -17.815 61.765 31.258 1.00 78.25 328 GLU A CA 1
ATOM 2587 C C . GLU A 1 328 ? -18.333 60.884 30.104 1.00 78.25 328 GLU A C 1
ATOM 2589 O O . GLU A 1 328 ? -19.485 61.007 29.696 1.00 78.25 328 GLU A O 1
ATOM 2594 N N . LYS A 1 329 ? -17.515 59.955 29.576 1.00 83.19 329 LYS A N 1
ATOM 2595 C CA . LYS A 1 329 ? -17.954 59.017 28.533 1.00 83.19 329 LYS A CA 1
ATOM 2596 C C . LYS A 1 329 ? -18.757 57.856 29.146 1.00 83.19 329 LYS A C 1
ATOM 2598 O O . LYS A 1 329 ? -18.191 57.133 29.970 1.00 83.19 329 LYS A O 1
ATOM 2603 N N . PRO A 1 330 ? -19.988 57.563 28.673 1.00 78.75 330 PRO A N 1
ATOM 2604 C CA . PRO A 1 330 ? -20.868 56.549 29.274 1.00 78.75 330 PRO A CA 1
ATOM 2605 C C . PRO A 1 330 ? -20.226 55.162 29.419 1.00 78.75 330 PRO A C 1
ATOM 2607 O O . PRO A 1 330 ? -20.292 54.540 30.477 1.00 78.75 330 PRO A O 1
ATOM 2610 N N . ASN A 1 331 ? -19.521 54.700 28.381 1.00 78.50 331 ASN A N 1
ATOM 2611 C CA . ASN A 1 331 ? -18.872 53.384 28.387 1.00 78.50 331 ASN A CA 1
ATOM 2612 C C . ASN A 1 331 ? -17.693 53.322 29.370 1.00 78.50 331 ASN A C 1
ATOM 2614 O O . ASN A 1 331 ? -17.463 52.297 30.002 1.00 78.50 331 ASN A O 1
ATOM 2618 N N . VAL A 1 332 ? -16.961 54.427 29.545 1.00 82.94 332 VAL A N 1
ATOM 2619 C CA . VAL A 1 332 ? -15.831 54.497 30.485 1.00 82.94 332 VAL A CA 1
ATOM 2620 C C . VAL A 1 332 ? -16.338 54.579 31.925 1.00 82.94 332 VAL A C 1
ATOM 2622 O O . VAL A 1 332 ? -15.793 53.906 32.798 1.00 82.94 332 VAL A O 1
ATOM 2625 N N . ALA A 1 333 ? -17.418 55.331 32.165 1.00 80.62 333 ALA A N 1
ATOM 2626 C CA . ALA A 1 333 ? -18.093 55.382 33.460 1.00 80.62 333 ALA A CA 1
ATOM 2627 C C . ALA A 1 333 ? -18.596 53.999 33.896 1.00 80.62 333 ALA A C 1
ATOM 2629 O O . ALA A 1 333 ? -18.339 53.585 35.025 1.00 80.62 333 ALA A O 1
ATOM 2630 N N . LYS A 1 334 ? -19.245 53.260 32.983 1.00 85.00 334 LYS A N 1
ATOM 2631 C CA . LYS A 1 334 ? -19.759 51.905 33.238 1.00 85.00 334 LYS A CA 1
ATOM 2632 C C . LYS A 1 334 ? -18.644 50.929 33.620 1.00 85.00 334 LYS A C 1
ATOM 2634 O O . LYS A 1 334 ? -18.786 50.193 34.594 1.00 85.00 334 LYS A O 1
ATOM 2639 N N . ARG A 1 335 ? -17.519 50.953 32.898 1.00 85.12 335 ARG A N 1
ATOM 2640 C CA . ARG A 1 335 ? -16.361 50.099 33.205 1.00 85.12 335 ARG A CA 1
ATOM 2641 C C . ARG A 1 335 ? -15.721 50.452 34.548 1.00 85.12 335 ARG A C 1
ATOM 2643 O O . ARG A 1 335 ? -15.406 49.552 35.313 1.00 85.12 335 ARG A O 1
ATOM 2650 N N . LEU A 1 336 ? -15.554 51.743 34.856 1.00 83.31 336 LEU A N 1
ATOM 2651 C CA . LEU A 1 336 ? -15.009 52.178 36.149 1.00 83.31 336 LEU A CA 1
ATOM 2652 C C . LEU A 1 336 ? -15.912 51.772 37.317 1.00 83.31 336 LEU A C 1
ATOM 2654 O O . LEU A 1 336 ? -15.399 51.266 38.308 1.00 83.31 336 LEU A O 1
ATOM 2658 N N . ALA A 1 337 ? -17.232 51.922 37.173 1.00 83.50 337 ALA A N 1
ATOM 2659 C CA . ALA A 1 337 ? -18.194 51.490 38.184 1.00 83.50 337 ALA A CA 1
ATOM 2660 C C . ALA A 1 337 ? -18.157 49.967 38.403 1.00 83.50 337 ALA A C 1
ATOM 2662 O O . ALA A 1 337 ? -18.229 49.508 39.541 1.00 83.50 337 ALA A O 1
ATOM 2663 N N . TRP A 1 338 ? -17.996 49.179 37.332 1.00 87.50 338 TRP A N 1
ATOM 2664 C CA . TRP A 1 338 ? -17.818 47.727 37.437 1.00 87.50 338 TRP A CA 1
ATOM 2665 C C . TRP A 1 338 ? -16.515 47.367 38.166 1.00 87.50 338 TRP A C 1
ATOM 2667 O O . TRP A 1 338 ? -16.542 46.575 39.104 1.00 87.50 338 TRP A O 1
ATOM 2677 N N . VAL A 1 339 ? -15.392 48.001 37.806 1.00 84.44 339 VAL A N 1
ATOM 2678 C CA . VAL A 1 339 ? -14.108 47.782 38.493 1.00 84.44 339 VAL A CA 1
ATOM 2679 C C . VAL A 1 339 ? -14.216 48.158 39.971 1.00 84.44 339 VAL A C 1
ATOM 2681 O O . VAL A 1 339 ? -13.748 47.403 40.815 1.00 84.44 339 VAL A O 1
ATOM 2684 N N . GLU A 1 340 ? -14.824 49.297 40.309 1.00 83.19 340 GLU A N 1
ATOM 2685 C CA . GLU A 1 340 ? -15.008 49.743 41.699 1.00 83.19 340 GLU A CA 1
ATOM 2686 C C . GLU A 1 340 ? -15.852 48.747 42.503 1.00 83.19 340 GLU A C 1
ATOM 2688 O O . GLU A 1 340 ? -15.382 48.274 43.536 1.00 83.19 340 GLU A O 1
ATOM 2693 N N . ARG A 1 341 ? -16.993 48.306 41.958 1.00 82.44 341 ARG A N 1
ATOM 2694 C CA . ARG A 1 341 ? -17.869 47.298 42.577 1.00 82.44 341 ARG A CA 1
ATOM 2695 C C . ARG A 1 341 ? -17.142 46.003 42.954 1.00 82.44 341 ARG A C 1
ATOM 2697 O O . ARG A 1 341 ? -17.426 45.433 44.000 1.00 82.44 341 ARG A O 1
ATOM 2704 N N . PHE A 1 342 ? -16.247 45.513 42.098 1.00 79.56 342 PHE A N 1
ATOM 2705 C CA . PHE A 1 342 ? -15.577 44.221 42.297 1.00 79.56 342 PHE A CA 1
ATOM 2706 C C . PHE A 1 342 ? -14.194 44.326 42.953 1.00 79.56 342 PHE A C 1
ATOM 2708 O O . PHE A 1 342 ? -13.588 43.300 43.253 1.00 79.56 342 PHE A O 1
ATOM 2715 N N . SER A 1 343 ? -13.707 45.542 43.222 1.00 66.06 343 SER A N 1
ATOM 2716 C CA . SER A 1 343 ? -12.422 45.764 43.903 1.00 66.06 343 SER A CA 1
ATOM 2717 C C . SER A 1 343 ? -12.538 45.901 45.427 1.00 66.06 343 SER A C 1
ATOM 2719 O O . SER A 1 343 ? -11.524 45.793 46.106 1.00 66.06 343 SER A O 1
ATOM 2721 N N . GLU A 1 344 ? -13.726 46.169 45.976 1.00 58.62 344 GLU A N 1
ATOM 2722 C CA . GLU A 1 344 ? -13.919 46.529 47.398 1.00 58.62 344 GLU A CA 1
ATOM 2723 C C . GLU A 1 344 ? -14.157 45.328 48.337 1.00 58.62 344 GLU A C 1
ATOM 2725 O O . GLU A 1 344 ? -14.548 45.497 49.484 1.00 58.62 344 GLU A O 1
ATOM 2730 N N . GLY A 1 345 ? -13.884 44.101 47.886 1.00 52.12 345 GLY A N 1
ATOM 2731 C CA . GLY A 1 345 ? -14.076 42.879 48.680 1.00 52.12 345 GLY A CA 1
ATOM 2732 C C . GLY A 1 345 ? -12.797 42.215 49.204 1.00 52.12 345 GLY A C 1
ATOM 2733 O O . GLY A 1 345 ? -12.837 41.014 49.451 1.00 52.12 345 GLY A O 1
ATOM 2734 N N . GLY A 1 346 ? -11.665 42.927 49.285 1.00 42.34 346 GLY A N 1
ATOM 2735 C CA . GLY A 1 346 ? -10.339 42.318 49.491 1.00 42.34 346 GLY A CA 1
ATOM 2736 C C . GLY A 1 346 ? -9.393 43.034 50.461 1.00 42.34 346 GLY A C 1
ATOM 2737 O O . GLY A 1 346 ? -8.188 42.842 50.354 1.00 42.34 346 GLY A O 1
ATOM 2738 N N . GLU A 1 347 ? -9.906 43.846 51.387 1.00 39.28 347 GLU A N 1
ATOM 2739 C CA . GLU A 1 347 ? -9.154 44.322 52.560 1.00 39.28 347 GLU A CA 1
ATOM 2740 C C . GLU A 1 347 ? -9.786 43.729 53.824 1.00 39.28 347 GLU A C 1
ATOM 2742 O O . GLU A 1 347 ? -10.556 44.395 54.498 1.00 39.28 347 GLU A O 1
ATOM 2747 N N . HIS A 1 348 ? -9.540 42.443 54.077 1.00 34.78 348 HIS A N 1
ATOM 2748 C CA . HIS A 1 348 ? -9.572 41.782 55.390 1.00 34.78 348 HIS A CA 1
ATOM 2749 C C . HIS A 1 348 ? -9.244 40.303 55.163 1.00 34.78 348 HIS A C 1
ATOM 2751 O O . HIS A 1 348 ? -10.126 39.498 54.892 1.00 34.78 348 HIS A O 1
ATOM 2757 N N . ASP A 1 349 ? -7.956 39.980 55.120 1.00 30.02 349 ASP A N 1
ATOM 2758 C CA . ASP A 1 349 ? -7.348 38.960 55.979 1.00 30.02 349 ASP A CA 1
ATOM 2759 C C . ASP A 1 349 ? -5.859 38.832 55.637 1.00 30.02 349 ASP A C 1
ATOM 2761 O O . ASP A 1 349 ? -5.441 38.996 54.490 1.00 30.02 349 ASP A O 1
ATOM 2765 N N . ALA A 1 350 ? -5.093 38.681 56.714 1.00 32.56 350 ALA A N 1
ATOM 2766 C CA . ALA A 1 350 ? -3.652 38.849 56.850 1.00 32.56 350 ALA A CA 1
ATOM 2767 C C . ALA A 1 350 ? -2.798 37.800 56.125 1.00 32.56 350 ALA A C 1
ATOM 2769 O O . ALA A 1 350 ? -3.273 36.656 55.940 1.00 32.56 350 ALA A O 1
#

Foldseek 3Di:
DDADPPQRFDWAAQVLLLVLLLVLLWCPVLVVLLVPQDQCPDDDPDDDVSLVVLLQSLLLSCLQNQARDDAADQDPVRDGPDDDTSQRSLVSVLVVCVVVVVCVDPPVVVSNVSSCCHHVGGDPHQKGKHMKGFDPVLVVVDFKDKDWDWDQAVVCVVPPPPPDDRDNPDDTDIDIDIAGDAPTDIDIDMGGDPVSCVPGHDPPDDPVNSVVVSLVSSQCSLAPVATDPPVVQVGRHDHGDDPPPDRDDRPPDPPPPHDDDDPPPPPPPPQQLLRVLCVLPPAPDDPVSLLVSLVCLVVDDLSNLLNVLVCCCVRVVVVLVVLVVVCVDPSSVVSNVSSVVSPPPPPDDD

Nearest PDB structures (foldseek):
  5cm8-assembly1_A  TM=2.330E-01  e=2.883E+00  Mus musculus
  5cm9-assembly2_B  TM=2.573E-01  e=5.192E+00  Mus musculus
  4jgw-assembly1_A  TM=2.053E-01  e=5.778E+00  Mus musculus